Protein 9QM9 (pdb70)

Nearest PDB structures (foldseek):
  8oqh-assembly2_B  TM=9.670E-01  e=3.139E-14  Homo sapiens
  5obm-assembly2_o4  TM=3.664E-01  e=8.967E+00  Saccharomyces cerevisiae S288C
  8oqh-assembly2_B  TM=9.852E-01  e=1.827E-13  Homo sapiens
  8zc2-assembly1_R  TM=2.214E-01  e=9.726E+00  Homo sapiens

Sequence (167 aa):
APMITCRVCQQSLINVEGKMHQHVVKCGVCNEATPIKNAPPGKKYVRCPCNSLLIAKVTSQRIACPRPYCKRIINLGAPMITCRVCQSLINVEGKMHQHVVKCGVCNEATPIKNAPPGKKYVRCPCNSLLIAKVTSQRIACPRPYCKRIINLGPVHPGGYTEQGQEAL

Structure (mmCIF, N/CA/C/O backbone):
data_9QM9
#
_entry.id   9QM9
#
_cell.length_a   41.514
_cell.length_b   48.442
_cell.length_c   79.992
_cell.angle_alpha   90.000
_cell.angle_beta   90.000
_cell.angle_gamma   90.000
#
_symmetry.space_group_name_H-M   'P 21 21 21'
#
loop_
_entity.id
_entity.type
_entity.pdbx_description
1 polymer 'Type 1 phosphatidylinositol 4,5-bisphosphate 4-phosphatase'
2 polymer 'RILP-like protein 1'
3 non-polymer 'ZINC ION'
4 water water
#
loop_
_atom_site.group_PDB
_atom_site.id
_atom_site.type_symbol
_atom_site.label_atom_id
_atom_site.label_alt_id
_atom_site.label_comp_id
_atom_site.label_asym_id
_atom_site.label_entity_id
_atom_site.label_seq_id
_atom_site.pdbx_PDB_ins_code
_atom_site.Cartn_x
_atom_site.Cartn_y
_atom_site.Cartn_z
_atom_site.occupancy
_atom_site.B_iso_or_equiv
_atom_site.auth_seq_id
_atom_site.auth_comp_id
_atom_site.auth_asym_id
_atom_site.auth_atom_id
_atom_site.pdbx_PDB_model_num
ATOM 1 N N . ALA A 1 11 ? -22.97515 -5.44796 -11.21504 1.000 46.31407 86 ALA A N 1
ATOM 2 C CA . ALA A 1 11 ? -22.78159 -4.72675 -9.95979 1.000 27.58485 86 ALA A CA 1
ATOM 3 C C . ALA A 1 11 ? -22.11996 -5.63033 -8.92084 1.000 24.48960 86 ALA A C 1
ATOM 4 O O . ALA A 1 11 ? -22.76288 -6.48767 -8.33792 1.000 25.09105 86 ALA A O 1
ATOM 6 N N . PRO A 1 12 ? -20.82628 -5.44006 -8.69999 1.000 21.65486 87 PRO A N 1
ATOM 7 C CA . PRO A 1 12 ? -20.14626 -6.22845 -7.67488 1.000 18.96418 87 PRO A CA 1
ATOM 8 C C . PRO A 1 12 ? -20.70342 -5.87956 -6.30542 1.000 19.88941 87 PRO A C 1
ATOM 9 O O . PRO A 1 12 ? -20.95676 -4.71303 -5.99860 1.000 21.22478 87 PRO A O 1
ATOM 13 N N . MET A 1 13 ? -20.93508 -6.91386 -5.50426 1.000 16.16259 88 MET A N 1
ATOM 14 C CA . MET A 1 13 ? -21.53098 -6.79270 -4.18179 1.000 18.30061 88 MET A CA 1
ATOM 15 C C . MET A 1 13 ? -20.68009 -7.54772 -3.18796 1.000 15.99659 88 MET A C 1
ATOM 16 O O . MET A 1 13 ? -20.16194 -8.62348 -3.49907 1.000 18.81828 88 MET A O 1
ATOM 21 N N . ILE A 1 14 ? -20.58807 -6.99964 -1.97679 1.000 15.55522 89 ILE A N 1
ATOM 22 C CA . ILE A 1 14 ? -20.09276 -7.72603 -0.82156 1.000 15.57160 89 ILE A CA 1
ATOM 23 C C . ILE A 1 14 ? -21.16892 -7.63273 0.24680 1.000 14.54449 89 ILE A C 1
ATOM 24 O O . ILE A 1 14 ? -22.06492 -6.78622 0.18820 1.000 15.44474 89 ILE A O 1
ATOM 29 N N . THR A 1 15 ? -21.09634 -8.53901 1.20305 1.000 14.39103 90 THR A N 1
ATOM 30 C CA . THR A 1 15 ? -22.10027 -8.60227 2.25646 1.000 16.59392 90 THR A CA 1
ATOM 31 C C . THR A 1 15 ? -21.65381 -7.77755 3.45219 1.000 17.65258 90 THR A C 1
ATOM 32 O O . THR A 1 15 ? -20.51801 -7.91720 3.90957 1.000 14.58578 90 THR A O 1
ATOM 36 N N . CYS A 1 16 ? -22.54702 -6.90837 3.93601 1.000 11.53157 91 CYS A N 1
ATOM 37 C CA . CYS A 1 16 ? -22.29461 -6.15791 5.16391 1.000 13.78593 91 CYS A CA 1
ATOM 38 C C . CYS A 1 16 ? -22.02642 -7.10772 6.32232 1.000 12.99484 91 CYS A C 1
ATOM 39 O O . CYS A 1 16 ? -22.75791 -8.07520 6.52915 1.000 14.07882 91 CYS A O 1
ATOM 42 N N . ARG A 1 17 ? -20.97009 -6.83587 7.08981 1.000 13.45025 92 ARG A N 1
ATOM 43 C CA . ARG A 1 17 ? -20.67396 -7.70530 8.22341 1.000 12.24493 92 ARG A CA 1
ATOM 44 C C . ARG A 1 17 ? -21.61415 -7.47218 9.39351 1.000 14.57386 92 ARG A C 1
ATOM 45 O O . ARG A 1 17 ? -21.66979 -8.30837 10.30414 1.000 18.66054 92 ARG A O 1
ATOM 53 N N . VAL A 1 18 ? -22.34064 -6.35529 9.39909 1.000 12.33971 93 VAL A N 1
AT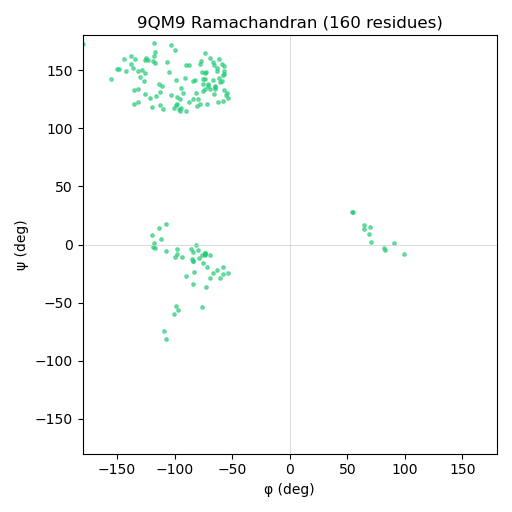OM 54 C CA . VAL A 1 18 ? -23.16322 -5.99649 10.55433 1.000 13.59788 93 VAL A CA 1
ATOM 55 C C . VAL A 1 18 ? -24.61054 -6.41951 10.33582 1.000 13.86909 93 VAL A C 1
ATOM 56 O O . VAL A 1 18 ? -25.16637 -7.16090 11.15152 1.000 20.18574 93 VAL A O 1
ATOM 60 N N . CYS A 1 19 ? -25.24066 -5.95399 9.25375 1.000 13.01328 94 CYS A N 1
ATOM 61 C CA . CYS A 1 19 ? -26.65433 -6.27043 9.04011 1.000 16.27811 94 CYS A CA 1
ATOM 62 C C . CYS A 1 19 ? -26.86015 -7.27046 7.91654 1.000 16.19262 94 CYS A C 1
ATOM 63 O O . CYS A 1 19 ?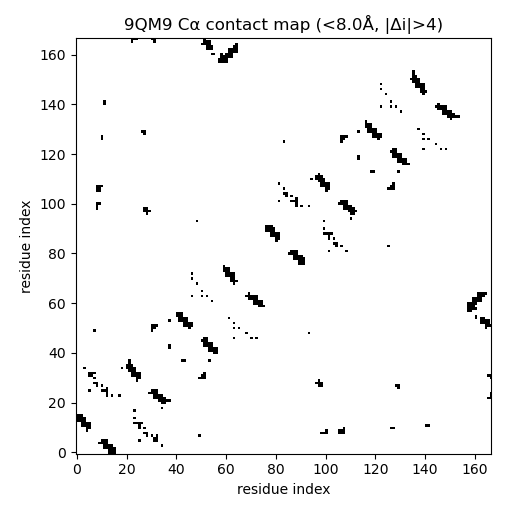 -27.99108 -7.71035 7.68624 1.000 16.70712 94 CYS A O 1
ATOM 66 N N . GLN A 1 20 ? -25.78619 -7.63450 7.22463 1.000 13.62222 95 GLN A N 1
ATOM 67 C CA A GLN A 1 20 ? -25.74351 -8.60792 6.13411 0.472 17.95933 95 GLN A CA 1
ATOM 68 C CA B GLN A 1 20 ? -25.75604 -8.61713 6.14536 0.528 17.97487 95 GLN A CA 1
ATOM 69 C C . GLN A 1 20 ? -26.53996 -8.17641 4.91250 1.000 12.47864 95 GLN A C 1
ATOM 70 O O . GLN A 1 20 ? -26.79147 -8.99652 4.01373 1.000 12.85656 95 GLN A O 1
ATOM 81 N N . SER A 1 21 ? -26.88042 -6.89397 4.81509 1.000 11.90284 96 SER A N 1
ATOM 82 C CA . SER A 1 21 ? -27.35202 -6.35749 3.54433 1.000 12.76738 96 SER A CA 1
ATOM 83 C C . SER A 1 21 ? -26.21417 -6.36866 2.52354 1.000 11.98335 96 SER A C 1
ATOM 84 O O . SER A 1 21 ? -25.02965 -6.40118 2.86875 1.000 14.52186 96 SER A O 1
ATOM 87 N N . LEU A 1 22 ? -26.57561 -6.37358 1.24835 1.000 13.95565 97 LEU A N 1
ATOM 88 C CA . LEU A 1 22 ? -25.55808 -6.30079 0.21603 1.000 12.29868 97 LEU A CA 1
ATOM 89 C C . LEU A 1 22 ? -25.13367 -4.85447 -0.01177 1.000 15.65565 97 LEU A C 1
ATOM 90 O O . LEU A 1 22 ? -25.95894 -3.93614 0.02638 1.000 17.68780 97 LEU A O 1
ATOM 95 N N . ILE A 1 23 ? -23.83388 -4.65871 -0.24168 1.000 14.01388 98 ILE A N 1
ATOM 96 C CA . ILE A 1 23 ? -23.24808 -3.35028 -0.50555 1.000 14.65804 98 ILE A CA 1
ATOM 97 C C . ILE A 1 23 ? -22.68719 -3.35211 -1.92026 1.000 17.11324 98 ILE A C 1
ATOM 98 O O . ILE A 1 23 ? -21.90575 -4.23767 -2.27939 1.000 15.60883 98 ILE A O 1
ATOM 103 N N . ASN A 1 24 ? -23.07800 -2.36316 -2.71022 1.000 17.95222 99 ASN A N 1
ATOM 104 C CA . ASN A 1 24 ? -22.58547 -2.22714 -4.07283 1.000 19.11203 99 ASN A CA 1
ATOM 105 C C . ASN A 1 24 ? -21.20558 -1.57806 -4.02930 1.000 19.10373 99 ASN A C 1
ATOM 106 O O . ASN A 1 24 ? -21.06505 -0.45105 -3.53992 1.000 23.14091 99 ASN A O 1
ATOM 111 N N . VAL A 1 25 ? -20.18700 -2.28376 -4.51988 1.000 16.29140 100 VAL A N 1
ATOM 112 C CA . VAL A 1 25 ? -18.81498 -1.79062 -4.45566 1.000 17.26528 100 VAL A CA 1
ATOM 113 C C . VAL A 1 25 ? -18.30660 -1.35387 -5.83014 1.000 21.97317 100 VAL A C 1
ATOM 114 O O . VAL A 1 25 ? -17.10082 -1.21187 -6.02670 1.000 20.07904 100 VAL A O 1
ATOM 118 N N . GLU A 1 26 ? -19.21029 -1.13095 -6.78146 1.000 20.68133 101 GLU A N 1
ATOM 119 C CA . GLU A 1 26 ? -18.81581 -0.59389 -8.07947 1.000 18.99822 101 GLU A CA 1
ATOM 120 C C . GLU A 1 26 ? -18.04885 0.71420 -7.92013 1.000 23.12110 101 GLU A C 1
ATOM 121 O O . GLU A 1 26 ? -18.50121 1.63829 -7.23832 1.000 24.83994 101 GLU A O 1
ATOM 127 N N . GLY A 1 27 ? -16.87796 0.78467 -8.55389 1.000 25.30897 102 GLY A N 1
ATOM 128 C CA . GLY A 1 27 ? -16.04627 1.97344 -8.50102 1.000 23.43406 102 GLY A CA 1
ATOM 129 C C . GLY A 1 27 ? -15.42751 2.25242 -7.14530 1.000 28.96160 102 GLY A C 1
ATOM 130 O O . GLY A 1 27 ? -14.84058 3.31431 -6.92855 1.000 32.71091 102 GLY A O 1
ATOM 131 N N . LYS A 1 28 ? -15.54963 1.30161 -6.22065 1.000 22.90627 103 LYS A N 1
ATOM 132 C CA . LYS A 1 28 ? -15.00799 1.44891 -4.87283 1.000 23.00660 103 LYS A CA 1
ATOM 133 C C . LYS A 1 28 ? -13.97917 0.38120 -4.54294 1.000 29.85338 103 LYS A C 1
ATOM 134 O O . LYS A 1 28 ? -13.54667 0.28554 -3.38497 1.000 29.60333 103 LYS A O 1
ATOM 140 N N . MET A 1 29 ? -13.57193 -0.42262 -5.52597 1.000 30.38528 104 MET A N 1
ATOM 141 C CA . MET A 1 29 ? -12.69886 -1.55111 -5.24570 1.000 29.68207 104 MET A CA 1
ATOM 142 C C . MET A 1 29 ? -11.29345 -1.12976 -4.84693 1.000 28.91549 104 MET A C 1
ATOM 143 O O . MET A 1 29 ? -10.52058 -1.98388 -4.40294 1.000 36.06302 104 MET A O 1
ATOM 148 N N . HIS A 1 30 ? -10.95608 0.15621 -4.96448 1.000 27.95408 105 HIS A N 1
ATOM 149 C CA . HIS A 1 30 ? -9.68019 0.67476 -4.48929 1.000 29.22291 105 HIS A CA 1
ATOM 150 C C . HIS A 1 30 ? -9.69457 1.01157 -3.00000 1.000 28.66251 105 HIS A C 1
ATOM 151 O O . HIS A 1 30 ? -8.61956 1.20876 -2.41450 1.000 26.29189 105 HIS A O 1
ATOM 158 N N . GLN A 1 31 ? -10.87353 1.08610 -2.38293 1.000 28.29979 106 GLN A N 1
ATOM 159 C CA . GLN A 1 31 ? -11.01291 1.42079 -0.97187 1.000 22.33904 106 GLN A CA 1
ATOM 160 C C . GLN A 1 31 ? -10.66927 0.22112 -0.09366 1.000 18.72286 106 GLN A C 1
ATOM 161 O O . GLN A 1 31 ? -10.69211 -0.92877 -0.52923 1.000 18.98886 106 GLN A O 1
ATOM 167 N N . HIS A 1 32 ? -10.32336 0.50750 1.16494 1.000 15.27057 107 HIS A N 1
ATOM 168 C CA . HIS A 1 32 ? -10.15230 -0.56677 2.13894 1.000 16.75954 107 HIS A CA 1
ATOM 169 C C . HIS A 1 32 ? -11.45305 -1.00418 2.78815 1.000 16.42141 107 HIS A C 1
ATOM 170 O O . HIS A 1 32 ? -11.57340 -2.17593 3.16037 1.000 14.10916 107 HIS A O 1
ATOM 177 N N . VAL A 1 33 ? -12.39455 -0.08036 2.99685 1.000 14.60301 108 VAL A N 1
ATOM 178 C CA . VAL A 1 33 ? -13.67330 -0.39569 3.62274 1.000 13.58005 108 VAL A CA 1
ATOM 179 C C . VAL A 1 33 ? -14.76652 0.33225 2.85971 1.000 15.76417 108 VAL A C 1
ATOM 180 O O . VAL A 1 33 ? -14.51565 1.33372 2.18061 1.000 18.11666 108 VAL A O 1
ATOM 184 N N . VAL A 1 34 ? -15.98027 -0.20658 2.94180 1.000 13.00087 109 VAL A N 1
ATOM 185 C CA . VAL A 1 34 ? -17.15433 0.39014 2.32050 1.000 15.07272 109 VAL A CA 1
ATOM 186 C C . VAL A 1 34 ? -18.27662 0.52047 3.34318 1.000 16.63217 109 VAL A C 1
ATOM 187 O O . VAL A 1 34 ? -18.39668 -0.27522 4.27987 1.000 14.46788 109 VAL A O 1
ATOM 191 N N . LYS A 1 35 ? -19.10670 1.53938 3.14333 1.000 16.29442 110 LYS A N 1
ATOM 192 C CA . LYS A 1 35 ? -20.20215 1.86419 4.04376 1.000 15.30279 110 LYS A CA 1
ATOM 193 C C . LYS A 1 35 ? -21.49741 1.22026 3.55884 1.000 12.92195 110 LYS A C 1
ATOM 194 O O . LYS A 1 35 ? -21.82697 1.28361 2.36907 1.000 17.31403 110 LYS A O 1
ATOM 200 N N . CYS A 1 36 ? -22.23159 0.61376 4.48988 1.000 13.33807 111 CYS A N 1
ATOM 201 C CA . CYS A 1 36 ? -23.53692 0.03569 4.20212 1.000 15.29412 111 CYS A CA 1
ATOM 202 C C . CYS A 1 36 ? -24.61348 1.11073 4.21598 1.000 17.66768 111 CYS A C 1
ATOM 203 O O . CYS A 1 36 ? -24.71809 1.88329 5.17131 1.000 17.55150 111 CYS A O 1
ATOM 206 N N . GLY A 1 37 ? -25.42944 1.14425 3.16480 1.000 18.97758 112 GLY A N 1
ATOM 207 C CA . GLY A 1 37 ? -26.52128 2.10330 3.09521 1.000 25.13620 112 GLY A CA 1
ATOM 208 C C . GLY A 1 37 ? -27.70014 1.79639 3.99835 1.000 21.29127 112 GLY A C 1
ATOM 209 O O . GLY A 1 37 ?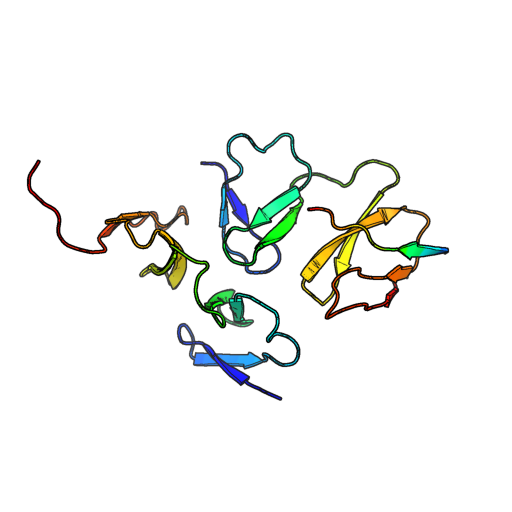 -28.58681 2.64676 4.13094 1.000 25.03037 112 GLY A O 1
ATOM 210 N N . VAL A 1 38 ? -27.73100 0.62487 4.62478 1.000 18.53639 113 VAL A N 1
ATOM 211 C CA . VAL A 1 38 ? -28.84061 0.22512 5.48727 1.000 16.79260 113 VAL A CA 1
ATOM 212 C C . VAL A 1 38 ? -28.51861 0.45308 6.95753 1.000 21.80137 113 VAL A C 1
ATOM 213 O O . VAL A 1 38 ? -29.28650 1.09162 7.67404 1.000 19.91383 113 VAL A O 1
ATOM 217 N N . CYS A 1 39 ? -27.38692 -0.06223 7.43385 1.000 17.87628 114 CYS A N 1
ATOM 218 C CA . CYS A 1 39 ? -27.05403 0.10190 8.84425 1.000 14.88746 114 CYS A CA 1
ATOM 219 C C . CYS A 1 39 ? -26.06097 1.22950 9.08448 1.000 18.55420 114 CYS A C 1
ATOM 220 O O . CYS A 1 39 ? -25.83411 1.59853 10.24458 1.000 19.92483 114 CYS A O 1
ATOM 223 N N . ASN A 1 40 ? -25.45533 1.76237 8.02062 1.000 17.05115 115 ASN A N 1
ATOM 224 C CA . ASN A 1 40 ? -24.51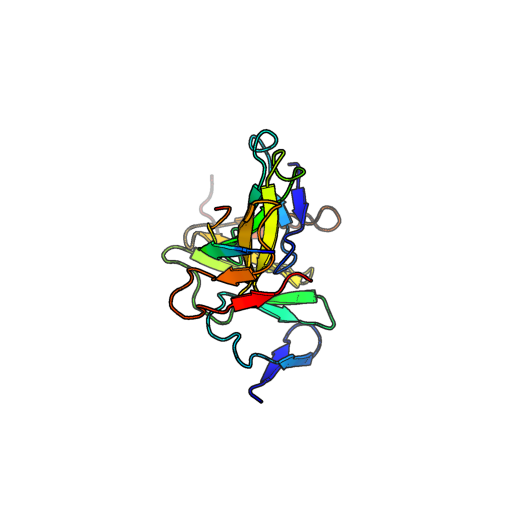950 2.88511 8.02648 1.000 17.19490 115 ASN A CA 1
ATOM 225 C C . ASN A 1 40 ? -23.18269 2.53688 8.66211 1.000 18.28027 115 ASN A C 1
ATOM 226 O O . ASN A 1 40 ? -22.38862 3.43715 8.94321 1.000 19.08942 115 ASN A O 1
ATOM 231 N N . GLU A 1 41 ? -22.88886 1.25820 8.84360 1.000 16.00855 116 GLU A N 1
ATOM 232 C CA . GLU A 1 41 ? -21.58842 0.84330 9.35597 1.000 18.30640 116 GLU A CA 1
ATOM 233 C C . GLU A 1 41 ? -20.69360 0.38044 8.20788 1.000 16.27163 116 GLU A C 1
ATOM 234 O O . GLU A 1 41 ? -21.14911 0.16297 7.07789 1.000 15.60863 116 GLU A O 1
ATOM 240 N N . ALA A 1 42 ? -19.40325 0.21851 8.50894 1.000 13.63678 117 ALA A N 1
ATOM 241 C CA . ALA A 1 42 ? -18.41218 -0.09192 7.48858 1.000 13.40913 117 ALA A CA 1
ATOM 242 C C . ALA A 1 42 ? -17.99560 -1.55121 7.56618 1.000 17.30489 117 ALA A C 1
ATOM 243 O O . ALA A 1 42 ? -17.95848 -2.15343 8.64168 1.000 15.06075 117 ALA A O 1
ATOM 245 N N . THR A 1 43 ? -17.66264 -2.10584 6.40427 1.000 12.39363 118 THR A N 1
ATOM 246 C CA . THR A 1 43 ? -17.18044 -3.46759 6.26914 1.000 11.81941 118 THR A CA 1
ATOM 247 C C . THR A 1 43 ? -15.93566 -3.41963 5.39150 1.000 12.56704 118 THR A C 1
ATOM 248 O O . THR A 1 43 ? -15.92939 -2.72372 4.35798 1.000 14.27660 118 THR A O 1
ATOM 252 N N . PRO A 1 44 ? -14.85799 -4.10260 5.76881 1.000 11.95552 119 PRO A N 1
ATOM 253 C CA . PRO A 1 44 ? -13.65676 -4.08222 4.92342 1.000 13.34132 119 PRO A CA 1
ATOM 254 C C . PRO A 1 44 ? -13.80790 -4.92141 3.66783 1.000 15.56551 119 PRO A C 1
ATOM 255 O O . PRO A 1 44 ? -14.50676 -5.94071 3.63008 1.000 15.04095 119 PRO A O 1
ATOM 259 N N . ILE A 1 45 ? -13.14232 -4.45340 2.61518 1.000 12.00433 120 ILE A N 1
ATOM 260 C CA . ILE A 1 45 ? -12.96249 -5.22103 1.39128 1.000 13.25441 120 ILE A CA 1
ATOM 261 C C . ILE A 1 45 ? -11.49947 -5.49955 1.09593 1.000 17.32583 120 ILE A C 1
ATOM 262 O O . ILE A 1 45 ? -11.19193 -6.12066 0.07312 1.000 15.77681 120 ILE A O 1
ATOM 267 N N . LYS A 1 46 ? -10.58476 -5.05155 1.95839 1.000 13.37495 121 LYS A N 1
ATOM 268 C CA . LYS A 1 46 ? -9.15957 -5.31397 1.82946 1.000 17.77018 121 LYS A CA 1
ATOM 269 C C . LYS A 1 46 ? -8.59346 -5.50502 3.22433 1.000 15.49487 121 LYS A C 1
ATOM 270 O O . LYS A 1 46 ? -9.15749 -5.01754 4.20644 1.000 14.15334 121 LYS A O 1
ATOM 276 N N . ASN A 1 47 ? -7.43754 -6.16054 3.28698 1.000 14.45293 122 ASN A N 1
ATOM 277 C CA . ASN A 1 47 ? -6.68887 -6.22530 4.53368 1.000 16.37871 122 ASN A CA 1
ATOM 278 C C . ASN A 1 47 ? -6.36866 -4.81738 5.02162 1.000 15.60953 122 ASN A C 1
ATOM 279 O O . ASN A 1 47 ? -6.13723 -3.89947 4.23124 1.000 15.92933 122 ASN A O 1
ATOM 284 N N . ALA A 1 48 ? -6.35287 -4.64915 6.34238 1.000 13.75851 123 ALA A N 1
ATOM 285 C CA . ALA A 1 48 ? -5.91917 -3.38389 6.92177 1.000 16.52177 123 ALA A CA 1
ATOM 286 C C . ALA A 1 48 ? -4.49921 -3.03444 6.46025 1.000 16.44977 123 ALA A C 1
ATOM 287 O O . ALA A 1 48 ? -3.67920 -3.92716 6.22040 1.000 16.82059 123 ALA A O 1
ATOM 289 N N . PRO A 1 49 ? -4.18577 -1.74316 6.33860 1.000 15.46339 124 PRO A N 1
ATOM 290 C CA . PRO A 1 49 ? -2.83668 -1.31405 5.93446 1.000 17.19215 124 PRO A CA 1
ATOM 291 C C . PRO A 1 49 ? -1.78459 -1.82188 6.90151 1.000 18.12679 124 PRO A C 1
ATOM 292 O O . PRO A 1 49 ? -2.08758 -2.06682 8.07794 1.000 15.82536 124 PRO A O 1
ATOM 296 N N . PRO A 1 50 ? -0.53658 -1.96637 6.45745 1.000 18.20697 125 PRO A N 1
ATOM 297 C CA . PRO A 1 50 ? 0.49320 -2.48877 7.35682 1.000 18.71065 125 PRO A CA 1
ATOM 298 C C . PRO A 1 50 ? 0.63644 -1.61590 8.59672 1.000 20.73589 125 PRO A C 1
ATOM 299 O O . PRO A 1 50 ? 0.55672 -0.38504 8.54215 1.000 21.35040 125 PRO A O 1
ATOM 303 N N . GLY A 1 51 ? 0.82305 -2.27149 9.72841 1.000 17.61950 126 GLY A N 1
ATOM 304 C CA . GLY A 1 51 ? 0.93696 -1.55311 10.97054 1.000 19.51964 126 GLY A CA 1
ATOM 305 C C . GLY A 1 51 ? -0.38834 -1.18737 11.58486 1.000 18.82993 126 GLY A C 1
ATOM 306 O O . GLY A 1 51 ? -0.40533 -0.63770 12.69240 1.000 20.50533 126 GLY A O 1
ATOM 307 N N . LYS A 1 52 ? -1.49876 -1.46355 10.90253 1.000 16.45639 127 LYS A N 1
ATOM 308 C CA . LYS A 1 52 ? -2.83039 -1.25236 11.46420 1.000 19.42149 127 LYS A CA 1
ATOM 309 C C . LYS A 1 52 ? -3.57578 -2.58117 11.55650 1.000 15.31520 127 LYS A C 1
ATOM 310 O O . LYS A 1 52 ? -3.10833 -3.61416 11.08396 1.000 17.51860 127 LYS A O 1
ATOM 316 N N . LYS A 1 53 ? -4.75402 -2.54753 12.18454 1.000 18.71864 128 LYS A N 1
ATOM 317 C CA . LYS A 1 53 ? -5.60219 -3.72823 12.29201 1.000 17.17315 128 LYS A CA 1
ATOM 318 C C . LYS A 1 53 ? -7.03511 -3.26149 12.48099 1.000 15.51708 128 LYS A C 1
ATOM 319 O O . LYS A 1 53 ? -7.27621 -2.24273 13.12465 1.000 16.20771 128 LYS A O 1
ATOM 325 N N . TYR A 1 54 ? -7.97661 -3.97735 11.87503 1.000 14.24522 129 TYR A N 1
ATOM 326 C CA . TYR A 1 54 ? -9.38400 -3.66814 12.09486 1.000 15.79272 129 TYR A CA 1
ATOM 327 C C . TYR A 1 54 ? -9.83315 -4.16186 13.46088 1.000 15.61289 129 TYR A C 1
ATOM 328 O O . TYR A 1 54 ? -9.43888 -5.24250 13.90254 1.000 17.42124 129 TYR A O 1
ATOM 337 N N . VAL A 1 55 ? -10.68941 -3.37341 14.11931 1.000 14.26794 130 VAL A N 1
ATOM 338 C CA . VAL A 1 55 ? -11.30387 -3.75871 15.38699 1.000 16.14195 130 VAL A CA 1
ATOM 339 C C . VAL A 1 55 ? -12.78327 -3.40730 15.31729 1.000 14.88013 130 VAL A C 1
ATOM 340 O O . VAL A 1 55 ? -13.13375 -2.23995 15.12036 1.000 18.27836 130 VAL A O 1
ATOM 344 N N . ARG A 1 56 ? -13.64846 -4.40193 15.46710 1.000 14.83051 131 ARG A N 1
ATOM 345 C CA . ARG A 1 56 ? -15.08345 -4.14773 15.47520 1.000 15.67722 131 ARG A CA 1
ATOM 346 C C . ARG A 1 56 ? -15.54807 -3.99576 16.92072 1.000 17.09928 131 ARG A C 1
ATOM 347 O O . ARG A 1 56 ? -15.40264 -4.91510 17.73270 1.000 16.24434 131 ARG A O 1
ATOM 355 N N . CYS A 1 57 ? -16.05671 -2.81496 17.24794 1.000 12.35117 132 CYS A N 1
ATOM 356 C CA . CYS A 1 57 ? -16.62958 -2.57549 18.56586 1.000 14.60644 132 CYS A CA 1
ATOM 357 C C . CYS A 1 57 ? -17.98027 -3.27964 18.69678 1.000 13.72862 132 CYS A C 1
ATOM 358 O O . CYS A 1 57 ? -18.72258 -3.40965 17.72026 1.000 14.03026 132 CYS A O 1
ATOM 361 N N . PRO A 1 58 ? -18.34147 -3.71499 19.90461 1.000 14.05330 133 PRO A N 1
ATOM 362 C CA . PRO A 1 58 ? -19.70653 -4.22688 20.10643 1.000 15.20751 133 PRO A CA 1
ATOM 363 C C . PRO A 1 58 ? -20.79839 -3.26233 19.66614 1.000 18.18121 133 PRO A C 1
ATOM 364 O O . PRO A 1 58 ? -21.91033 -3.70873 19.36250 1.000 19.29189 133 PRO A O 1
ATOM 368 N N . CYS A 1 59 ? -20.53172 -1.95445 19.62651 1.000 13.87189 134 CYS A N 1
ATOM 369 C CA . CYS A 1 59 ? -21.55916 -1.04311 19.13457 1.000 16.62486 134 CYS A CA 1
ATOM 370 C C . CYS A 1 59 ? -21.73943 -1.11012 17.62623 1.000 16.73880 134 CYS A C 1
ATOM 371 O O . CYS A 1 59 ? -22.66303 -0.46258 17.12651 1.000 18.64377 134 CYS A O 1
ATOM 374 N N . ASN A 1 60 ? -20.86501 -1.84597 16.92133 1.000 18.09971 135 ASN A N 1
ATOM 375 C CA . ASN A 1 60 ? -20.85424 -2.11797 15.47736 1.000 12.57380 135 ASN A CA 1
ATOM 376 C C . ASN A 1 60 ? -19.87526 -1.22995 14.72358 1.000 14.00169 135 ASN A C 1
ATOM 377 O O . ASN A 1 60 ? -19.65722 -1.44238 13.52619 1.000 13.55009 135 ASN A O 1
ATOM 382 N N . SER A 1 61 ? -19.28444 -0.23852 15.38695 1.000 13.28723 136 SER A N 1
ATOM 383 C CA . SER A 1 61 ? -18.34056 0.63296 14.69912 1.000 13.06867 136 SER A CA 1
ATOM 384 C C . SER A 1 61 ? -17.11718 -0.16382 14.26256 1.000 13.49666 136 SER A C 1
ATOM 385 O O . SER A 1 61 ? -16.59506 -0.98735 15.01503 1.000 18.58507 136 SER A O 1
ATOM 388 N N . LEU A 1 62 ? -16.68028 0.05636 13.02504 1.000 14.06559 137 LEU A N 1
ATOM 389 C CA . LEU A 1 62 ? -15.40334 -0.48100 12.55149 1.000 12.34717 137 LEU A CA 1
ATOM 390 C C . LEU A 1 62 ? -14.29952 0.53232 12.82933 1.000 15.25515 137 LEU A C 1
ATOM 391 O O . LEU A 1 62 ? -14.29981 1.63521 12.26524 1.000 14.84341 137 LEU A O 1
ATOM 396 N N . LEU A 1 63 ? -13.37187 0.16417 13.70368 1.000 13.46250 138 LEU A N 1
ATOM 397 C CA . LEU A 1 63 ? -12.25588 1.01546 14.07449 1.000 13.83803 138 LEU A CA 1
ATOM 398 C C . LEU A 1 63 ? -10.96965 0.50426 13.45197 1.000 15.00183 138 LEU A C 1
ATOM 399 O O . LEU A 1 63 ? -10.84396 -0.66873 13.09398 1.000 14.41534 138 LEU A O 1
ATOM 404 N N . ILE A 1 64 ? -10.01638 1.41531 13.31745 1.000 15.26521 139 ILE A N 1
ATOM 405 C CA . ILE A 1 64 ? -8.69813 1.09413 12.79589 1.000 18.97266 139 ILE A CA 1
ATOM 406 C C . ILE A 1 64 ? -7.69981 1.43685 13.88111 1.000 18.77383 139 ILE A C 1
ATOM 407 O O . ILE A 1 64 ? -7.62788 2.59040 14.31637 1.000 28.33512 139 ILE A O 1
ATOM 412 N N . ALA A 1 65 ? -6.96778 0.42914 14.34561 1.000 16.34206 140 ALA A N 1
ATOM 413 C CA . ALA A 1 65 ? -6.01806 0.56436 15.43649 1.000 15.95047 140 ALA A CA 1
ATOM 414 C C . ALA A 1 65 ? -4.60708 0.24571 14.97150 1.000 19.17157 140 ALA A C 1
ATOM 415 O O . ALA A 1 65 ? -4.40148 -0.40432 13.94872 1.000 20.40118 140 ALA A O 1
ATOM 417 N N . LYS A 1 66 ? -3.63816 0.68547 15.76444 1.000 19.12334 141 LYS A N 1
ATOM 418 C CA . LYS A 1 66 ? -2.24843 0.30196 15.55834 1.000 17.71417 141 LYS A CA 1
ATOM 419 C C . LYS A 1 66 ? -2.02738 -1.12427 16.05272 1.000 22.52155 141 LYS A C 1
ATOM 420 O O . LYS A 1 66 ? -2.65852 -1.57054 17.01217 1.000 19.76580 141 LYS A O 1
ATOM 426 N N . VAL A 1 67 ? -1.09835 -1.83735 15.40800 1.000 17.87861 142 VAL A N 1
ATOM 427 C CA . VAL A 1 67 ? -0.80195 -3.19749 15.85474 1.000 17.58049 142 VAL A CA 1
ATOM 428 C C . VAL A 1 67 ? -0.24423 -3.24452 17.27250 1.000 23.39852 142 VAL A C 1
ATOM 429 O O . VAL A 1 67 ? -0.30837 -4.29267 17.92118 1.000 25.73876 142 VAL A O 1
ATOM 433 N N . THR A 1 68 ? 0.31459 -2.14255 17.76741 1.000 21.41550 143 THR A N 1
ATOM 434 C CA . THR A 1 68 ? 0.86660 -2.07880 19.11477 1.000 19.47995 143 THR A CA 1
ATOM 435 C C . THR A 1 68 ? -0.19079 -1.84216 20.19424 1.000 21.94916 143 THR A C 1
ATOM 436 O O . THR A 1 68 ? 0.15641 -1.79457 21.38406 1.000 25.47223 143 THR A O 1
ATOM 440 N N . SER A 1 69 ? -1.45867 -1.70711 19.82778 1.000 23.66588 144 SER A N 1
ATOM 441 C CA . SER A 1 69 ? -2.51377 -1.43355 20.79285 1.000 22.18308 144 SER A CA 1
ATOM 442 C C . SER A 1 69 ? -3.19204 -2.72687 21.22147 1.000 23.17408 144 SER A C 1
ATOM 443 O O . SER A 1 69 ? -3.69508 -3.48022 20.38200 1.000 28.87435 144 SER A O 1
ATOM 446 N N . GLN A 1 70 ? -3.22118 -2.96499 22.53247 1.000 24.76641 145 GLN A N 1
ATOM 447 C CA . GLN A 1 70 ? -4.01359 -4.03756 23.11953 1.000 26.79093 145 GLN A CA 1
ATOM 448 C C . GLN A 1 70 ? -5.41425 -3.58371 23.48924 1.000 25.29046 145 GLN A C 1
ATOM 449 O O . GLN A 1 70 ? -6.34147 -4.40209 23.51142 1.000 29.98800 145 GLN A O 1
ATOM 455 N N . ARG A 1 71 ? -5.58738 -2.29957 23.78023 1.000 25.65371 146 ARG A N 1
ATOM 456 C CA . ARG A 1 71 ? -6.87791 -1.75656 24.17154 1.000 23.20093 146 ARG A CA 1
ATOM 457 C C . ARG A 1 71 ? -7.23669 -0.57725 23.28104 1.000 24.77846 146 ARG A C 1
ATOM 458 O O . ARG A 1 71 ? -6.38028 0.24853 22.94952 1.000 20.53648 146 ARG A O 1
ATOM 466 N N . ILE A 1 72 ? -8.51487 -0.49299 22.91541 1.000 21.90307 147 ILE A N 1
ATOM 467 C CA . ILE A 1 72 ? -9.01213 0.52983 22.00626 1.000 23.31065 147 ILE A CA 1
ATOM 468 C C . ILE A 1 72 ? -10.25541 1.15434 22.61721 1.000 19.82364 147 ILE A C 1
ATOM 469 O O . ILE A 1 72 ? -11.23474 0.44814 22.87777 1.000 21.84671 147 ILE A O 1
ATOM 474 N N . ALA A 1 73 ? -10.23673 2.47445 22.80426 1.000 18.31948 148 ALA A N 1
ATOM 475 C CA . ALA A 1 73 ? -11.41875 3.20482 23.25573 1.000 18.60682 148 ALA A CA 1
ATOM 476 C C . ALA A 1 73 ? -12.27579 3.61423 22.05974 1.000 19.73696 148 ALA A C 1
ATOM 477 O O . ALA A 1 73 ? -11.80396 4.30776 21.15315 1.000 19.97287 148 ALA A O 1
ATOM 479 N N . CYS A 1 74 ? -13.53744 3.18799 22.05470 1.000 16.30148 149 CYS A N 1
ATOM 480 C CA . CYS A 1 74 ? -14.42809 3.57799 20.96955 1.000 15.46275 149 CYS A CA 1
ATOM 481 C C . CYS A 1 74 ? -14.78107 5.05841 21.07622 1.000 25.03862 149 CYS A C 1
ATOM 482 O O . CYS A 1 74 ? -15.07201 5.54982 22.17206 1.000 24.57529 149 CYS A O 1
ATOM 485 N N . PRO A 1 75 ? -14.80737 5.78597 19.95314 1.000 19.04135 150 PRO A N 1
ATOM 486 C CA . PRO A 1 75 ? -15.15556 7.21490 20.00110 1.000 21.74095 150 PRO A CA 1
ATOM 487 C C . PRO A 1 75 ? -16.64564 7.51346 19.96031 1.000 19.95160 150 PRO A C 1
ATOM 488 O O . PRO A 1 75 ? -17.02384 8.66512 20.21122 1.000 30.15414 150 PRO A O 1
ATOM 492 N N . ARG A 1 76 ? -17.48920 6.53316 19.63929 1.000 23.80010 151 ARG A N 1
ATOM 493 C CA . ARG A 1 76 ? -18.93161 6.72780 19.55218 1.000 24.27840 151 ARG A CA 1
ATOM 494 C C . ARG A 1 76 ? -19.43736 7.31397 20.87597 1.000 29.58956 151 ARG A C 1
ATOM 495 O O . ARG A 1 76 ? -19.10621 6.78279 21.94448 1.000 24.82469 151 ARG A O 1
ATOM 503 N N . PRO A 1 77 ? -20.22592 8.39499 20.85296 1.000 32.06973 152 PRO A N 1
ATOM 504 C CA . PRO A 1 77 ? -20.57426 9.06513 22.11906 1.000 38.60904 152 PRO A CA 1
ATOM 505 C C . PRO A 1 77 ? -21.49495 8.25329 23.01454 1.000 26.61416 152 PRO A C 1
ATOM 506 O O . PRO A 1 77 ? -21.44541 8.41784 24.23784 1.000 39.55519 152 PRO A O 1
ATOM 510 N N . TYR A 1 78 ? -22.33917 7.39477 22.45971 1.000 37.25034 153 TYR A N 1
ATOM 511 C CA . TYR A 1 78 ? -23.20135 6.54918 23.27470 1.000 30.56425 153 TYR A CA 1
ATOM 512 C C . TYR A 1 78 ? -22.50438 5.26782 23.69685 1.000 32.50889 153 TYR A C 1
ATOM 513 O O . TYR A 1 78 ? -23.09750 4.45427 24.41357 1.000 26.67745 153 TYR A O 1
ATOM 522 N N . CYS A 1 79 ? -21.27690 5.05486 23.22288 1.000 22.23992 154 CYS A N 1
ATOM 523 C CA . CYS A 1 79 ? -20.55786 3.80843 23.42484 1.000 18.86132 154 CYS A CA 1
ATOM 524 C C . CYS A 1 79 ? -19.43314 3.99687 24.42674 1.000 20.99410 154 CYS A C 1
ATOM 525 O O . CYS A 1 79 ? -19.59494 3.66875 25.60463 1.000 17.99880 154 CYS A O 1
ATOM 528 N N . LYS A 1 80 ? -18.29925 4.52975 23.95258 1.000 21.24697 155 LYS A N 1
ATOM 529 C CA . LYS A 1 80 ? -17.09127 4.76659 24.75330 1.000 22.81365 155 LYS A CA 1
ATOM 530 C C . LYS A 1 80 ? -16.61409 3.50538 25.47190 1.000 20.69439 155 LYS A C 1
ATOM 531 O O . LYS A 1 80 ? -15.96466 3.57502 26.52275 1.000 23.66938 155 LYS A O 1
ATOM 537 N N . ARG A 1 81 ? -16.91581 2.35101 24.89368 1.000 19.57145 156 ARG A N 1
ATOM 538 C CA . ARG A 1 81 ? -16.39431 1.08740 25.38688 1.000 19.08456 156 ARG A CA 1
ATOM 539 C C . ARG A 1 81 ? -14.87529 1.05075 25.26036 1.000 27.75458 156 ARG A C 1
ATOM 540 O O . ARG A 1 81 ? -14.28704 1.64531 24.34917 1.000 22.96156 156 ARG A O 1
ATOM 548 N N . ILE A 1 82 ? -14.23992 0.33144 26.18152 1.000 20.50247 157 ILE A N 1
ATOM 549 C CA . ILE A 1 82 ? -12.83168 -0.03868 26.06732 1.000 19.21854 157 ILE A CA 1
ATOM 550 C C . ILE A 1 82 ? -12.76408 -1.47540 25.57723 1.000 24.56988 157 ILE A C 1
ATOM 551 O O . ILE A 1 82 ? -13.22281 -2.39513 26.26392 1.000 22.08327 157 ILE A O 1
ATOM 556 N N . ILE A 1 83 ? -12.17732 -1.67358 24.39924 1.000 19.59648 158 ILE A N 1
ATOM 557 C CA . ILE A 1 83 ? -12.10964 -2.98074 23.76035 1.000 19.23834 158 ILE A CA 1
ATOM 558 C C . ILE A 1 83 ? -10.74226 -3.59294 24.03346 1.000 22.89715 158 ILE A C 1
ATOM 559 O O . ILE A 1 83 ? -9.71638 -3.02993 23.63575 1.000 24.89849 158 ILE A O 1
ATOM 564 N N . ASN A 1 84 ? -10.73539 -4.75638 24.68598 1.000 24.64438 159 ASN A N 1
ATOM 565 C CA . ASN A 1 84 ? -9.51871 -5.48458 25.04250 1.000 26.20901 159 ASN A CA 1
ATOM 566 C C . ASN A 1 84 ? -9.26894 -6.56411 23.99701 1.000 33.29940 159 ASN A C 1
ATOM 567 O O . ASN A 1 84 ? -10.10915 -7.44984 23.80961 1.000 36.25406 159 ASN A O 1
ATOM 572 N N . LEU A 1 85 ? -8.11245 -6.50316 23.33315 1.000 28.42204 160 LEU A N 1
ATOM 573 C CA . LEU A 1 85 ? -7.83943 -7.34940 22.17787 1.000 36.59295 160 LEU A CA 1
ATOM 574 C C . LEU A 1 85 ? -7.02843 -8.60043 22.49235 1.000 48.66734 160 LEU A C 1
ATOM 575 O O . LEU A 1 85 ? -6.79376 -9.40528 21.58471 1.000 57.59560 160 LEU A O 1
ATOM 580 N N . GLY A 1 86 ? -6.58364 -8.78585 23.72959 1.000 48.67188 161 GLY A N 1
ATOM 581 C CA . GLY A 1 86 ? -5.79456 -9.95887 24.06073 1.000 50.64861 161 GLY A CA 1
ATOM 582 C C . GLY A 1 86 ? -5.69319 -10.22254 25.54510 1.000 46.83663 161 GLY A C 1
ATOM 583 O O . GLY A 1 86 ? -5.15572 -9.40134 26.28392 1.000 56.28163 161 GLY A O 1
ATOM 584 N N . ALA B 1 11 ? -35.14948 -8.16342 29.48157 1.000 44.40347 86 ALA B N 1
ATOM 585 C CA . ALA B 1 11 ? -34.53559 -7.85573 28.19354 1.000 50.29216 86 ALA B CA 1
ATOM 586 C C . ALA B 1 11 ? -35.58869 -7.46948 27.15536 1.000 39.75613 86 ALA B C 1
ATOM 587 O O . ALA B 1 11 ? -36.54936 -8.20572 26.93244 1.000 52.60760 86 ALA B O 1
ATOM 589 N N . PRO B 1 12 ? -35.40940 -6.31590 26.51672 1.000 38.71829 87 PRO B N 1
ATOM 590 C CA . PRO B 1 12 ? -36.35906 -5.90388 25.47778 1.000 34.07443 87 PRO B CA 1
ATOM 591 C C . PRO B 1 12 ? -36.21573 -6.76778 24.23458 1.000 32.34597 87 PRO B C 1
ATOM 592 O O . PRO B 1 12 ? -35.10640 -7.06709 23.78272 1.000 28.76122 87 PRO B O 1
ATOM 596 N N . MET B 1 13 ? -37.35905 -7.16723 23.68841 1.000 29.91119 88 MET B N 1
ATOM 597 C CA . MET B 1 13 ? -37.42584 -8.10978 22.58354 1.000 36.34828 88 MET B CA 1
ATOM 598 C C . MET B 1 13 ? -38.35705 -7.54897 21.52550 1.000 28.59391 88 MET B C 1
ATOM 599 O O . MET B 1 13 ? -39.30527 -6.82699 21.83961 1.000 30.29577 88 MET B O 1
ATOM 604 N N . ILE B 1 14 ? -38.09064 -7.88642 20.26717 1.000 21.78201 89 ILE B N 1
ATOM 605 C CA . ILE B 1 14 ? -39.09948 -7.72362 19.23245 1.000 25.79550 89 ILE B CA 1
ATOM 606 C C . ILE B 1 14 ? -39.27025 -9.06365 18.53250 1.000 27.05656 89 ILE B C 1
ATOM 607 O O . ILE B 1 14 ? -38.40769 -9.94622 18.58534 1.000 23.44818 89 ILE B O 1
ATOM 612 N N . THR B 1 15 ? -40.41670 -9.21322 17.89351 1.000 21.11959 90 THR B N 1
ATOM 613 C CA . THR B 1 15 ? -40.74997 -10.41596 17.15108 1.000 25.27044 90 THR B CA 1
ATOM 614 C C . THR B 1 15 ? -40.40508 -10.15544 15.68954 1.000 24.30554 90 THR B C 1
ATOM 615 O O . THR B 1 15 ? -40.96361 -9.23839 15.07705 1.000 23.60340 90 THR B O 1
ATOM 619 N N . CYS B 1 16 ? -39.45141 -10.92313 15.15231 1.000 19.01685 91 CYS B N 1
ATOM 620 C CA . CYS B 1 16 ? -39.10367 -10.82799 13.73728 1.000 17.71629 91 CYS B CA 1
ATOM 621 C C . CYS B 1 16 ? -40.33020 -11.09525 12.88100 1.000 18.48506 91 CYS B C 1
ATOM 622 O O . CYS B 1 16 ? -40.92711 -12.16387 12.97480 1.000 19.06842 91 CYS B O 1
ATOM 625 N N . ARG B 1 17 ? -40.68703 -10.14848 12.01324 1.000 19.22116 92 ARG B N 1
ATOM 626 C CA . ARG B 1 17 ? -41.83238 -10.37723 11.13970 1.000 18.94706 92 ARG B CA 1
ATOM 627 C C . ARG B 1 17 ? -41.55665 -11.39826 10.04975 1.000 24.18996 92 ARG B C 1
ATOM 628 O O . ARG B 1 17 ? -42.50960 -11.91484 9.45212 1.000 22.19887 92 ARG B O 1
ATOM 636 N N . VAL B 1 18 ? -40.29102 -11.67595 9.74704 1.000 18.03389 93 VAL B N 1
ATOM 637 C CA . VAL B 1 18 ? -39.97886 -12.67411 8.73099 1.000 19.18445 93 VAL B CA 1
ATOM 638 C C . VAL B 1 18 ? -40.17247 -14.08250 9.28315 1.000 26.01399 93 VAL B C 1
ATOM 639 O O . VAL B 1 18 ? -40.91656 -14.89074 8.71224 1.000 23.31748 93 VAL B O 1
ATOM 643 N N . CYS B 1 19 ? -39.53142 -14.39436 10.42005 1.000 18.84723 94 CYS B N 1
ATOM 644 C CA . CYS B 1 19 ? -39.50645 -15.76572 10.92455 1.000 20.32793 94 CYS B CA 1
ATOM 645 C C . CYS B 1 19 ? -40.14296 -15.97107 12.29242 1.000 26.54007 94 CYS B C 1
ATOM 646 O O . CYS B 1 19 ? -40.16674 -17.11215 12.76628 1.000 26.93339 94 CYS B O 1
ATOM 649 N N . GLN B 1 20 ? -40.63408 -14.91963 12.94893 1.000 22.60169 95 GLN B N 1
ATOM 650 C CA . GLN B 1 20 ? -41.32139 -14.96732 14.24292 1.000 21.64268 95 GLN B CA 1
ATOM 651 C C . GLN B 1 20 ? -40.39506 -15.29362 15.41017 1.000 23.34321 95 GLN B C 1
ATOM 652 O O . GLN B 1 20 ? -40.88471 -15.43520 16.54972 1.000 23.89377 95 GLN B O 1
ATOM 658 N N . SER B 1 21 ? -39.09445 -15.45573 15.18165 1.000 21.18523 96 SER B N 1
ATOM 659 C CA . SER B 1 21 ? -38.17635 -15.56882 16.30331 1.000 24.58385 96 SER B CA 1
ATOM 660 C C . SER B 1 21 ? -38.06593 -14.23721 17.02929 1.000 20.47024 96 SER B C 1
ATOM 661 O O . SER B 1 21 ? -38.38569 -13.17287 16.49698 1.000 26.38755 96 SER B O 1
ATOM 664 N N . LEU B 1 22 ? -37.60292 -14.30480 18.26910 1.000 25.86538 97 LEU B N 1
ATOM 665 C CA . LEU B 1 22 ? -37.40281 -13.09624 19.04018 1.000 20.71615 97 LEU B CA 1
ATOM 666 C C . LEU B 1 22 ? -36.04723 -12.50157 18.69823 1.000 21.66302 97 LEU B C 1
ATOM 667 O O . LEU B 1 22 ? -35.07202 -13.22603 18.48786 1.000 30.51122 97 LEU B O 1
ATOM 672 N N . ILE B 1 23 ? -35.99498 -11.17951 18.60640 1.000 19.99125 98 ILE B N 1
ATOM 673 C CA . ILE B 1 23 ? -34.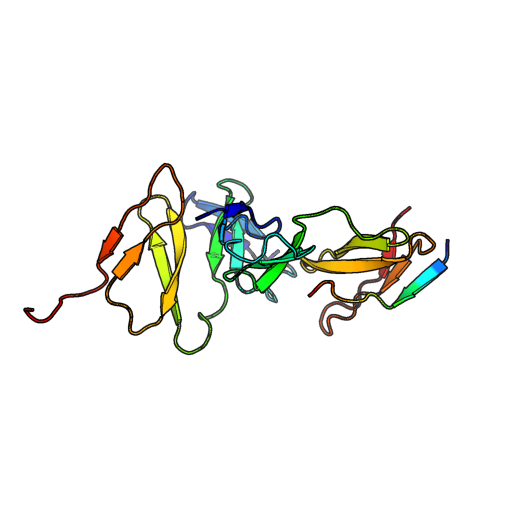74601 -10.45206 18.42585 1.000 21.16466 98 ILE B CA 1
ATOM 674 C C . ILE B 1 23 ? -34.51221 -9.66118 19.69830 1.000 28.25919 98 ILE B C 1
ATOM 675 O O . ILE B 1 23 ? -35.34730 -8.83267 20.08658 1.000 23.83626 98 ILE B O 1
ATOM 680 N N . ASN B 1 24 ? -33.39512 -9.93699 20.35801 1.000 28.46318 99 ASN B N 1
ATOM 681 C CA . ASN B 1 24 ? -33.01819 -9.19996 21.55329 1.000 31.79035 99 ASN B CA 1
ATOM 682 C C . ASN B 1 24 ? -32.44930 -7.86031 21.11200 1.000 24.26934 99 ASN B C 1
ATOM 683 O O . ASN B 1 24 ? -31.48052 -7.81773 20.34592 1.000 29.68241 99 ASN B O 1
ATOM 688 N N . VAL B 1 25 ? -33.06114 -6.77008 21.56778 1.000 23.35418 100 VAL B N 1
ATOM 689 C CA . VAL B 1 25 ? -32.63400 -5.42962 21.19509 1.000 26.12689 100 VAL B CA 1
ATOM 690 C C . VAL B 1 25 ? -32.06485 -4.65721 22.38252 1.000 30.57648 100 VAL B C 1
ATOM 691 O O . VAL B 1 25 ? -31.87826 -3.43617 22.29145 1.000 25.46342 100 VAL B O 1
ATOM 695 N N . GLU B 1 26 ? -31.75843 -5.33995 23.48700 1.000 30.12144 101 GLU B N 1
ATOM 696 C CA . GLU B 1 26 ? -31.03552 -4.70216 24.58519 1.000 32.44421 101 GLU B CA 1
ATOM 697 C C . GLU B 1 26 ? -29.75460 -4.05616 24.08305 1.000 28.44729 101 GLU B C 1
ATOM 698 O O . GLU B 1 26 ? -28.93780 -4.70339 23.42523 1.000 33.35794 101 GLU B O 1
ATOM 704 N N . GLY B 1 27 ? -29.58999 -2.77197 24.38811 1.000 28.44719 102 GLY B N 1
ATOM 705 C CA . GLY B 1 27 ? -28.38313 -2.05796 24.01770 1.000 34.71362 102 GLY B CA 1
ATOM 706 C C . GLY B 1 27 ? -28.20334 -1.94813 22.52068 1.000 33.62507 102 GLY B C 1
ATOM 707 O O . GLY B 1 27 ? -27.11849 -1.61144 22.03866 1.000 36.59493 102 GLY B O 1
ATOM 708 N N . LYS B 1 28 ? -29.26459 -2.24464 21.77438 1.000 33.14403 103 LYS B N 1
ATOM 709 C CA . LYS B 1 28 ? -29.25439 -2.13666 20.32278 1.000 35.56087 103 LYS B CA 1
ATOM 710 C C . LYS B 1 28 ? -30.15780 -1.02608 19.8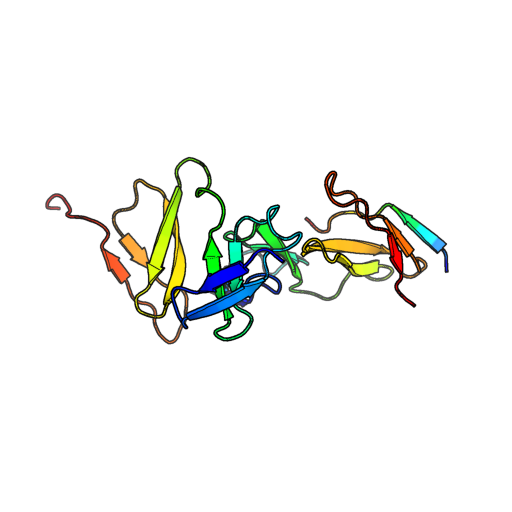2136 1.000 26.32383 103 LYS B C 1
ATOM 711 O O . LYS B 1 28 ? -30.31134 -0.86971 18.60546 1.000 30.03622 103 LYS B O 1
ATOM 717 N N . MET B 1 29 ? -30.75609 -0.24618 20.72095 1.000 30.68341 104 MET B N 1
ATOM 718 C CA . MET B 1 29 ? -31.71400 0.75598 20.28593 1.000 29.79130 104 MET B CA 1
ATOM 719 C C . MET B 1 29 ? -31.02744 1.94022 19.61670 1.000 29.89488 104 MET B C 1
ATOM 720 O O . MET B 1 29 ? -31.71338 2.79210 19.04389 1.000 37.42080 104 MET B O 1
ATOM 725 N N . HIS B 1 30 ? -29.69172 2.00299 19.66178 1.000 35.56121 105 HIS B N 1
ATOM 726 C CA . HIS B 1 30 ? -28.92743 2.98687 18.90068 1.000 32.57228 105 HIS B CA 1
ATOM 727 C C . HIS B 1 30 ? -28.81227 2.65241 17.41316 1.000 38.12262 105 HIS B C 1
ATOM 728 O O . HIS B 1 30 ? -28.34428 3.49584 16.63881 1.000 35.27329 105 HIS B O 1
ATOM 735 N N . GLN B 1 31 ? -29.23279 1.46822 16.98813 1.000 33.90914 106 GLN B N 1
ATOM 736 C CA . GLN B 1 31 ? -29.03356 1.04154 15.61094 1.000 29.05389 106 GLN B CA 1
ATOM 737 C C . GLN B 1 31 ? -30.20070 1.44587 14.71447 1.000 30.34347 106 GLN B C 1
ATOM 738 O O . GLN B 1 31 ? -31.33050 1.62864 15.17212 1.000 27.24209 106 GLN B O 1
ATOM 744 N N . HIS B 1 32 ? -29.90709 1.59337 13.41764 1.000 31.38882 107 HIS B N 1
ATOM 745 C CA . HIS B 1 32 ? -30.96550 1.84457 12.44043 1.000 27.65492 107 HIS B CA 1
ATOM 746 C C . HIS B 1 32 ? -31.80056 0.59739 12.20437 1.000 19.06985 107 HIS B C 1
ATOM 747 O O . HIS B 1 32 ? -33.01189 0.68077 11.97387 1.000 18.78672 107 HIS B O 1
ATOM 754 N N . VAL B 1 33 ? -31.15561 -0.56296 12.21451 1.000 14.96864 108 VAL B N 1
ATOM 755 C CA . VAL B 1 33 ? -31.79721 -1.83775 11.95365 1.000 17.18014 108 VAL B CA 1
ATOM 756 C C . VAL B 1 33 ? -31.23502 -2.81633 12.96291 1.000 16.79510 108 VAL B C 1
ATOM 757 O O . VAL B 1 33 ? -30.18611 -2.58876 13.56843 1.000 22.27966 108 VAL B O 1
ATOM 761 N N . VAL B 1 34 ? -31.94304 -3.91555 13.13203 1.000 15.69850 109 VAL B N 1
ATOM 762 C CA . VAL B 1 34 ? -31.44419 -5.05528 13.87907 1.000 14.90781 109 VAL B CA 1
ATOM 763 C C . VAL B 1 34 ? -31.54644 -6.26725 12.97280 1.000 22.27152 109 VAL B C 1
ATOM 764 O O . VAL B 1 34 ? -32.43504 -6.36354 12.11772 1.000 20.43065 109 VAL B O 1
ATOM 768 N N . LYS B 1 35 ? -30.61852 -7.18499 13.15067 1.000 18.51859 110 LYS B N 1
ATOM 769 C CA . LYS B 1 35 ? -30.58692 -8.40886 12.37821 1.000 17.80360 110 LYS B CA 1
ATOM 770 C C . LYS B 1 35 ? -31.11059 -9.54722 13.22438 1.000 17.17485 110 LYS B C 1
ATOM 771 O O . LYS B 1 35 ? -30.63128 -9.77191 14.34227 1.000 18.61547 110 LYS B O 1
ATOM 777 N N . CYS B 1 36 ? -32.06457 -10.28041 12.67800 1.000 17.62874 111 CYS B N 1
ATOM 778 C CA . CYS B 1 36 ? -32.54704 -11.47412 13.34175 1.000 16.41665 111 CYS B CA 1
ATOM 779 C C . CYS B 1 36 ? -31.43772 -12.52068 13.40138 1.000 18.92897 111 CYS B C 1
ATOM 780 O O . CYS B 1 36 ? -30.78451 -12.81319 12.39343 1.000 20.78965 111 CYS B O 1
ATOM 783 N N . GLY B 1 37 ? -31.20071 -13.06817 14.59531 1.000 22.59076 112 GLY B N 1
ATOM 784 C CA . GLY B 1 37 ? -30.16867 -14.07929 14.70497 1.000 20.28717 112 GLY B CA 1
ATOM 785 C C . GLY B 1 37 ? -30.55054 -15.42088 14.12302 1.000 24.12694 112 GLY B C 1
ATOM 786 O O . GLY B 1 37 ? -29.69234 -16.30552 14.03989 1.000 28.40661 112 GLY B O 1
ATOM 787 N N . VAL B 1 38 ? -31.80928 -15.59191 13.71722 1.000 18.10720 113 VAL B N 1
ATOM 788 C CA . VAL B 1 38 ? -32.29205 -16.86174 13.19343 1.000 18.69812 113 VAL B CA 1
ATOM 789 C C . VAL B 1 38 ? -32.34423 -16.86357 11.66783 1.000 21.84701 113 VAL B C 1
ATOM 790 O O . VAL B 1 38 ? -31.69923 -17.69509 11.02253 1.000 21.99900 113 VAL B O 1
ATOM 794 N N . CYS B 1 39 ? -33.12207 -15.95137 11.08372 1.000 18.53427 114 CYS B N 1
ATOM 795 C CA . CYS B 1 39 ? -33.28267 -15.89081 9.63137 1.000 18.56342 114 CYS B CA 1
ATOM 796 C C . CYS B 1 39 ? -32.31540 -14.93618 8.95337 1.000 22.38686 114 CYS B C 1
ATOM 797 O O . CYS B 1 39 ? -32.24970 -14.91337 7.71877 1.000 22.71527 114 CYS B O 1
ATOM 800 N N . ASN B 1 40 ? -31.6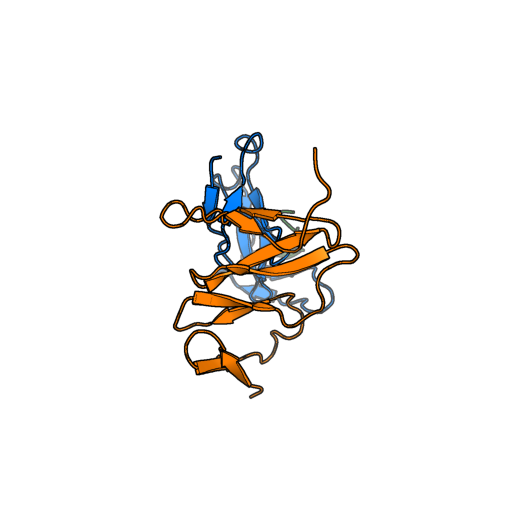0558 -14.12913 9.72600 1.000 19.62352 115 ASN B N 1
ATOM 801 C CA . ASN B 1 40 ? -30.57526 -13.21325 9.25776 1.000 19.87179 115 ASN B CA 1
ATOM 802 C C . ASN B 1 40 ? -31.12982 -12.11166 8.35990 1.000 17.02060 115 ASN B C 1
ATOM 803 O O . ASN B 1 40 ? -30.36252 -11.42825 7.67729 1.000 19.08775 115 ASN B O 1
ATOM 808 N N . GLU B 1 41 ? -32.44329 -11.88298 8.37902 1.000 18.23880 116 GLU B N 1
ATOM 809 C CA . GLU B 1 41 ? -32.99646 -10.70303 7.73487 1.000 16.19471 116 GLU B CA 1
ATOM 810 C C . GLU B 1 41 ? -32.99826 -9.53005 8.70822 1.000 14.77379 116 GLU B C 1
ATOM 811 O O . GLU B 1 41 ? -33.01265 -9.70892 9.93130 1.000 16.61184 116 GLU B O 1
ATOM 817 N N . ALA B 1 42 ? -32.96966 -8.32389 8.14913 1.000 14.16924 117 ALA B N 1
ATOM 818 C CA . ALA B 1 42 ? -32.89708 -7.08719 8.90871 1.000 15.08409 117 ALA B CA 1
ATOM 819 C C . ALA B 1 42 ? -34.27785 -6.45775 9.06295 1.000 19.10819 117 ALA B C 1
ATOM 820 O O . ALA B 1 42 ? -35.09786 -6.48133 8.13453 1.000 14.32484 117 ALA B O 1
ATOM 822 N N . THR B 1 43 ? -34.52306 -5.90176 10.24743 1.000 15.91215 118 THR B N 1
ATOM 823 C CA . THR B 1 43 ? -35.73374 -5.17996 10.59484 1.000 13.37677 118 THR B CA 1
ATOM 824 C C . THR B 1 43 ? -35.35983 -3.76810 11.02661 1.000 17.10415 118 THR B C 1
ATOM 825 O O . THR B 1 43 ? -34.52669 -3.60285 11.93435 1.000 14.48149 118 THR B O 1
ATOM 829 N N . PRO B 1 44 ? -35.94288 -2.73502 10.43042 1.000 14.61823 119 PRO B N 1
ATOM 830 C CA . PRO B 1 44 ? -35.63142 -1.37209 10.86486 1.000 14.45959 119 PRO B CA 1
ATOM 831 C C . PRO B 1 44 ? -36.31291 -1.06265 12.18489 1.000 18.41359 119 PRO B C 1
ATOM 832 O O . PRO B 1 44 ? -37.47132 -1.42133 12.40842 1.000 20.14957 119 PRO B O 1
ATOM 836 N N . ILE B 1 45 ? -35.57155 -0.40338 13.07152 1.000 15.87227 120 ILE B N 1
ATOM 837 C CA . ILE B 1 45 ? -36.11534 0.07434 14.33396 1.000 18.83709 120 ILE B CA 1
ATOM 838 C C . ILE B 1 45 ? -36.08112 1.59084 14.44768 1.000 22.98925 120 ILE B C 1
ATOM 839 O O . ILE B 1 45 ? -36.57842 2.13559 15.43890 1.000 26.86817 120 ILE B O 1
ATOM 844 N N . LYS B 1 46 ? -35.52372 2.29047 13.46057 1.000 26.79601 121 LYS B N 1
ATOM 845 C CA . LYS B 1 46 ? -35.65150 3.73482 13.34119 1.000 32.97735 121 LYS B CA 1
ATOM 846 C C . LYS B 1 46 ? -36.34570 4.07653 12.02980 1.000 34.97083 121 LYS B C 1
ATOM 847 O O . LYS B 1 46 ? -36.34702 3.28337 11.08342 1.000 29.78379 121 LYS B O 1
ATOM 853 N N . ASN B 1 47 ? -36.93888 5.27013 11.98479 1.000 39.66932 122 ASN B N 1
ATOM 854 C CA . ASN B 1 47 ? -37.46035 5.79617 10.73074 1.000 38.11161 122 ASN B CA 1
ATOM 855 C C . ASN B 1 47 ? -36.35641 5.85467 9.68535 1.000 32.95583 122 ASN B C 1
ATOM 856 O O . ASN B 1 47 ? -35.18416 6.07770 9.99765 1.000 37.62658 122 ASN B O 1
ATOM 861 N N . ALA B 1 48 ? -36.74115 5.63666 8.43014 1.000 36.98147 123 ALA B N 1
ATOM 862 C CA . ALA B 1 48 ? -35.81514 5.73670 7.31170 1.000 30.73248 123 ALA B CA 1
ATOM 863 C C . ALA B 1 48 ? -35.18897 7.12770 7.31617 1.000 36.96647 123 ALA B C 1
ATOM 864 O O . ALA B 1 48 ? -35.79705 8.06688 7.84610 1.000 37.83701 123 ALA B O 1
ATOM 866 N N . PRO B 1 49 ? -33.98809 7.30541 6.76710 1.000 37.33801 124 PRO B N 1
ATOM 867 C CA . PRO B 1 49 ? -33.39355 8.64831 6.71118 1.000 37.22408 124 PRO B CA 1
ATOM 868 C C . PRO B 1 49 ? -34.26811 9.58318 5.89489 1.000 42.15669 124 PRO B C 1
ATOM 869 O O . PRO B 1 49 ? -35.09814 9.12024 5.09762 1.000 40.43376 124 PRO B O 1
ATOM 873 N N . PRO B 1 50 ? -34.12920 10.90105 6.06699 1.000 45.05521 125 PRO B N 1
ATOM 874 C CA . PRO B 1 50 ? -35.05552 11.81995 5.39393 1.000 38.73048 125 PRO B CA 1
ATOM 875 C C . PRO B 1 50 ? -34.97963 11.67251 3.88268 1.000 36.47549 125 PRO B C 1
ATOM 876 O O . PRO B 1 50 ? -33.90535 11.49634 3.30709 1.000 43.10475 125 PRO B O 1
ATOM 880 N N . GLY B 1 51 ? -36.14670 11.72206 3.24768 1.000 38.85119 126 GLY B N 1
ATOM 881 C CA . GLY B 1 51 ? -36.26752 11.46486 1.83205 1.000 40.83669 126 GLY B CA 1
ATOM 882 C C . GLY B 1 51 ? -36.31838 10.00310 1.44573 1.000 44.75545 126 GLY B C 1
ATOM 883 O O . GLY B 1 51 ? -36.49655 9.70115 0.25750 1.000 44.41256 126 GLY B O 1
ATOM 884 N N . LYS B 1 52 ? -36.18372 9.08575 2.39889 1.000 39.51914 127 LYS B N 1
ATOM 885 C CA . LYS B 1 52 ? -36.05214 7.67061 2.09516 1.000 32.42392 127 LYS B CA 1
ATOM 886 C C . LYS B 1 52 ? -37.22698 6.89119 2.66936 1.000 31.30443 127 LYS B C 1
ATOM 887 O O . LYS B 1 52 ? -37.98858 7.38403 3.50749 1.000 32.42158 127 LYS B O 1
ATOM 893 N N . LYS B 1 53 ? -37.35612 5.64915 2.20462 1.000 28.64267 128 LYS B N 1
ATOM 894 C CA . LYS B 1 53 ? -38.35789 4.72574 2.71480 1.000 29.60891 128 LYS B CA 1
ATOM 895 C C . LYS B 1 53 ? -37.80804 3.31036 2.62374 1.000 23.05812 128 LYS B C 1
ATOM 896 O O . LYS B 1 53 ? -36.96134 3.01545 1.77882 1.000 23.64920 128 LYS B O 1
ATOM 902 N N . TYR B 1 54 ? -38.27256 2.44987 3.52755 1.000 20.17521 129 TYR B N 1
ATOM 903 C CA . TYR B 1 54 ? -37.92533 1.03653 3.51026 1.000 19.68479 129 TYR B CA 1
ATOM 904 C C . TYR B 1 54 ? -38.94575 0.26928 2.68026 1.000 19.38126 129 TYR B C 1
ATOM 905 O O . TYR B 1 54 ? -40.14320 0.57558 2.70651 1.000 21.49835 129 TYR B O 1
ATOM 914 N N . VAL B 1 55 ? -38.45953 -0.73008 1.94651 1.000 16.33471 130 VAL B N 1
ATOM 915 C CA . VAL B 1 55 ? -39.29426 -1.66980 1.21131 1.000 19.39774 130 VAL B CA 1
ATOM 916 C C . VAL B 1 55 ? -38.74514 -3.06550 1.45964 1.000 16.47048 130 VAL B C 1
ATOM 917 O O . VAL B 1 55 ? -37.53490 -3.28701 1.36817 1.000 17.51187 130 VAL B O 1
ATOM 921 N N . ARG B 1 56 ? -39.62713 -3.99683 1.78227 1.000 13.82197 131 ARG B N 1
ATOM 922 C CA . ARG B 1 56 ? -39.28318 -5.40123 1.96703 1.000 16.96325 131 ARG B CA 1
ATOM 923 C C . ARG B 1 56 ? -39.54634 -6.16163 0.67579 1.000 17.07631 131 ARG B C 1
ATOM 924 O O . ARG B 1 56 ? -40.70217 -6.27456 0.25487 1.000 15.15488 131 ARG B O 1
ATOM 932 N N . CYS B 1 57 ? -38.48388 -6.67798 0.04708 1.000 13.50485 132 CYS B N 1
ATOM 933 C CA . CYS B 1 57 ? -38.67353 -7.50079 -1.13951 1.000 14.88207 132 CYS B CA 1
ATOM 934 C C . CYS B 1 57 ? -39.46187 -8.76829 -0.79877 1.000 13.35269 132 CYS B C 1
ATOM 935 O O . CYS B 1 57 ? -39.39727 -9.26973 0.32437 1.000 12.58761 132 CYS B O 1
ATOM 938 N N . PRO B 1 58 ? -40.21094 -9.32365 -1.75884 1.000 14.38151 133 PRO B N 1
ATOM 939 C CA . PRO B 1 58 ? -40.83645 -10.62957 -1.51527 1.000 14.15478 133 PRO B CA 1
ATOM 940 C C . PRO B 1 58 ? -39.85049 -11.74446 -1.16158 1.000 14.41697 133 PRO B C 1
ATOM 941 O O . PRO B 1 58 ? -40.28383 -12.74831 -0.58489 1.000 16.83824 133 PRO B O 1
ATOM 945 N N . CYS B 1 59 ? -38.54867 -11.60767 -1.46161 1.000 14.05405 134 CYS B N 1
ATOM 946 C CA . CYS B 1 59 ? -37.57730 -12.59549 -1.00235 1.000 11.53869 134 CYS B CA 1
ATOM 947 C C . CYS B 1 59 ? -37.19895 -12.37950 0.45816 1.000 13.79263 134 CYS B C 1
ATOM 948 O O . CYS B 1 59 ? -36.43151 -13.18324 0.99657 1.000 15.09514 134 CYS B O 1
ATOM 951 N N . ASN B 1 60 ? -37.70504 -11.30349 1.06580 1.000 13.62473 135 ASN B N 1
ATOM 952 C CA . ASN B 1 60 ? -37.53950 -10.83590 2.44140 1.000 14.11726 135 ASN B CA 1
ATOM 953 C C . ASN B 1 60 ? -36.35819 -9.88829 2.61656 1.000 14.56549 135 ASN B C 1
ATOM 954 O O . ASN B 1 60 ? -36.13197 -9.43660 3.73796 1.000 13.99317 135 ASN B O 1
ATOM 959 N N . SER B 1 61 ? -35.62300 -9.54534 1.56203 1.000 12.45938 136 SER B N 1
ATOM 960 C CA . SER B 1 61 ? -34.53790 -8.58411 1.71908 1.000 14.50007 136 SER B CA 1
ATOM 961 C C . SER B 1 61 ? -35.08821 -7.21091 2.10148 1.000 15.05951 136 SER B C 1
ATOM 962 O O . SER B 1 61 ? -36.05643 -6.73201 1.51215 1.000 13.78382 136 SER B O 1
ATOM 965 N N . LEU B 1 62 ? -34.47519 -6.56874 3.09440 1.000 14.01180 137 LEU B N 1
ATOM 966 C CA . LEU B 1 62 ? -34.81786 -5.18800 3.40335 1.000 12.66897 137 LEU B CA 1
ATOM 967 C C . LEU B 1 62 ? -34.12846 -4.25133 2.41467 1.000 16.08035 137 LEU B C 1
ATOM 968 O O . LEU B 1 62 ? -32.90038 -4.28089 2.27507 1.000 17.85345 137 LEU B O 1
ATOM 973 N N . LEU B 1 63 ? -34.90947 -3.40318 1.74517 1.000 16.59848 138 LEU B N 1
ATOM 974 C CA . LEU B 1 63 ? -34.39706 -2.47009 0.75348 1.000 16.67358 138 LEU B CA 1
ATOM 975 C C . LEU B 1 63 ? -34.65169 -1.04409 1.20862 1.000 17.13653 138 LEU B C 1
ATOM 976 O O . LEU B 1 63 ? -35.56234 -0.77171 1.99516 1.000 17.12038 138 LEU B O 1
ATOM 981 N N . ILE B 1 64 ? -33.84033 -0.12976 0.69507 1.000 18.35811 139 ILE B N 1
ATOM 982 C CA . ILE B 1 64 ? -33.98964 1.28611 0.98873 1.000 24.77740 139 ILE B CA 1
ATOM 983 C C . ILE B 1 64 ? -34.09668 2.04604 -0.32717 1.000 28.82464 139 ILE B C 1
ATOM 984 O O . ILE B 1 64 ? -33.29563 1.83227 -1.24448 1.000 33.46698 139 ILE B O 1
ATOM 989 N N . ALA B 1 65 ? -35.12069 2.88788 -0.43737 1.000 27.50880 140 ALA B N 1
ATOM 990 C CA . ALA B 1 65 ? -35.41906 3.61432 -1.66111 1.000 35.92890 140 ALA B CA 1
ATOM 991 C C . ALA B 1 65 ? -35.71365 5.06746 -1.32985 1.000 38.74769 140 ALA B C 1
ATOM 992 O O . ALA B 1 65 ? -36.04558 5.41118 -0.19315 1.000 38.67620 140 ALA B O 1
ATOM 994 N N . LYS B 1 66 ? -35.59059 5.92553 -2.33862 1.000 41.35730 141 LYS B N 1
ATOM 995 C CA . LYS B 1 66 ? -36.02359 7.30383 -2.18501 1.000 41.04693 141 LYS B CA 1
ATOM 996 C C . LYS B 1 66 ? -37.54376 7.34115 -2.19842 1.000 40.88185 141 LYS B C 1
ATOM 997 O O . LYS B 1 66 ? -38.18717 6.58021 -2.92705 1.000 44.33201 141 LYS B O 1
ATOM 1003 N N . VAL B 1 67 ? -38.12120 8.21468 -1.36789 1.000 40.56232 142 VAL B N 1
ATOM 1004 C CA . VAL B 1 67 ? -39.57619 8.27897 -1.25604 1.000 39.30438 142 VAL B CA 1
ATOM 1005 C C . VAL B 1 67 ? -40.21181 8.57944 -2.60616 1.000 43.48705 142 VAL B C 1
ATOM 1006 O O . VAL B 1 67 ? -41.36302 8.20151 -2.85269 1.000 49.61505 142 VAL B O 1
ATOM 1010 N N . THR B 1 68 ? -39.46831 9.21981 -3.50812 1.000 41.51519 143 THR B N 1
ATOM 1011 C CA . THR B 1 68 ? -39.97063 9.58184 -4.82588 1.000 47.30990 143 THR B CA 1
ATOM 1012 C C . THR B 1 68 ? -39.87141 8.45045 -5.84498 1.000 44.45744 143 THR B C 1
ATOM 1013 O O . THR B 1 68 ? -40.37739 8.60386 -6.96206 1.000 45.75711 143 THR B O 1
ATOM 1017 N N . SER B 1 69 ? -39.24812 7.32706 -5.49502 1.000 39.44775 144 SER B N 1
ATOM 1018 C CA . SER B 1 69 ? -38.98020 6.26939 -6.46176 1.000 36.58044 144 SER B CA 1
ATOM 1019 C C . SER B 1 69 ? -40.24557 5.48618 -6.78756 1.000 36.07305 144 SER B C 1
ATOM 1020 O O . SER B 1 69 ? -40.97849 5.06340 -5.88685 1.000 39.15794 144 SER B O 1
ATOM 1023 N N . GLN B 1 70 ? -40.49143 5.27762 -8.08036 1.000 36.63102 145 GLN B N 1
ATOM 1024 C CA . GLN B 1 70 ? -41.59697 4.42759 -8.49338 1.000 35.37814 145 GLN B CA 1
ATOM 1025 C C . GLN B 1 70 ? -41.21943 2.95373 -8.46567 1.000 27.04208 145 GLN B C 1
ATOM 1026 O O . GLN B 1 70 ? -42.10798 2.10357 -8.34199 1.000 29.60911 145 GLN B O 1
ATOM 1032 N N . ARG B 1 71 ? -39.92907 2.63177 -8.56574 1.000 21.01592 146 ARG B N 1
ATOM 1033 C CA . ARG B 1 71 ? -39.51670 1.24153 -8.65256 1.000 23.49440 146 ARG B CA 1
ATOM 1034 C C . ARG B 1 71 ? -38.14115 1.07044 -8.03392 1.000 30.05900 146 ARG B C 1
ATOM 1035 O O . ARG B 1 71 ? -37.32017 1.99290 -8.02159 1.000 30.78823 146 ARG B O 1
ATOM 1043 N N . ILE B 1 72 ? -37.91178 -0.12720 -7.50736 1.000 28.83780 147 ILE B N 1
ATOM 1044 C CA . ILE B 1 72 ? -36.64357 -0.49979 -6.90082 1.000 26.07911 147 ILE B CA 1
ATOM 1045 C C . ILE B 1 72 ? -36.36409 -1.94727 -7.26864 1.000 29.71319 147 ILE B C 1
ATOM 1046 O O . ILE B 1 72 ? -37.28476 -2.74198 -7.48308 1.000 27.45678 147 ILE B O 1
ATOM 1051 N N . ALA B 1 73 ? -35.08137 -2.27772 -7.37541 1.000 23.74702 148 ALA B N 1
ATOM 1052 C CA . ALA B 1 73 ? -34.64405 -3.61947 -7.71875 1.000 22.52991 148 ALA B CA 1
ATOM 1053 C C . ALA B 1 73 ? -33.97470 -4.26814 -6.52153 1.000 22.39956 148 ALA B C 1
ATOM 1054 O O . ALA B 1 73 ? -33.17336 -3.63494 -5.82358 1.000 21.58914 148 ALA B O 1
ATOM 1056 N N . CYS B 1 74 ? -34.30603 -5.52579 -6.29290 1.000 18.40204 149 CYS B N 1
ATOM 1057 C CA . CYS B 1 74 ? -33.63058 -6.29845 -5.26014 1.000 12.92031 149 CYS B CA 1
ATOM 1058 C C . CYS B 1 74 ? -32.22345 -6.66508 -5.72150 1.000 13.91500 149 CYS B C 1
ATOM 1059 O O . CYS B 1 74 ? -32.04493 -7.10834 -6.86159 1.000 13.90815 149 CYS B O 1
ATOM 1062 N N . PRO B 1 75 ? -31.20979 -6.49747 -4.87188 1.000 14.39484 150 PRO B N 1
ATOM 1063 C CA . PRO B 1 75 ? -29.83758 -6.78154 -5.29175 1.000 16.97421 150 PRO B CA 1
ATOM 1064 C C . PRO B 1 75 ? -29.43701 -8.24571 -5.18779 1.000 16.58426 150 PRO B C 1
ATOM 1065 O O . PRO B 1 75 ? -28.38473 -8.61002 -5.72489 1.000 16.29517 150 PRO B O 1
ATOM 1069 N N . ARG B 1 76 ? -30.20145 -9.08980 -4.49495 1.000 12.00026 151 ARG B N 1
ATOM 1070 C CA . ARG B 1 76 ? -29.82927 -10.49193 -4.34068 1.000 10.60855 151 ARG B CA 1
ATOM 1071 C C . ARG B 1 76 ? -29.79444 -11.18901 -5.69014 1.000 13.89203 151 ARG B C 1
ATOM 1072 O O . ARG B 1 76 ? -30.79900 -11.17716 -6.41518 1.000 13.16819 151 ARG B O 1
ATOM 1080 N N . PRO B 1 77 ? -28.66639 -11.78770 -6.07558 1.000 14.69975 152 PRO B N 1
ATOM 1081 C CA . PRO B 1 77 ? -28.56851 -12.36158 -7.42848 1.000 16.18005 152 PRO B CA 1
ATOM 1082 C C . PRO B 1 77 ? -29.58273 -13.45750 -7.71158 1.000 15.18526 152 PRO B C 1
ATOM 1083 O O . PRO B 1 77 ? -29.96909 -13.62119 -8.87370 1.000 17.17147 152 PRO B O 1
ATOM 1087 N N . TYR B 1 78 ? -30.03196 -14.21153 -6.69905 1.000 14.82386 153 TYR B N 1
ATOM 1088 C CA . TYR B 1 78 ? -31.02232 -15.25098 -6.95932 1.000 12.06832 153 TYR B CA 1
ATOM 1089 C C . TYR B 1 78 ? -32.42587 -14.69170 -7.10925 1.000 12.62096 153 TYR B C 1
ATOM 1090 O O . TYR B 1 78 ? -33.31137 -15.41789 -7.56693 1.000 15.16265 153 TYR B O 1
ATOM 1099 N N . CYS B 1 79 ? -32.61800 -13.42377 -6.75501 1.000 14.20318 154 CYS B N 1
ATOM 1100 C CA . CYS B 1 79 ? -33.92206 -12.77593 -6.77859 1.000 14.88418 154 CYS B CA 1
ATOM 1101 C C . CYS B 1 79 ? -33.98253 -11.75051 -7.90631 1.000 17.55576 154 CYS B C 1
ATOM 1102 O O . CYS B 1 79 ? -34.62663 -11.99909 -8.92633 1.000 17.75603 154 CYS B O 1
ATOM 1105 N N . LYS B 1 80 ? -33.31966 -10.60168 -7.74548 1.000 14.47514 155 LYS B N 1
ATOM 1106 C CA . LYS B 1 80 ? -33.30183 -9.52825 -8.73962 1.000 13.94014 155 LYS B CA 1
ATOM 1107 C C . LYS B 1 80 ? -34.71213 -9.08086 -9.13061 1.000 16.63109 155 LYS B C 1
ATOM 1108 O O . LYS B 1 80 ? -34.94383 -8.60394 -10.24411 1.000 19.92369 155 LYS B O 1
ATOM 1114 N N . ARG B 1 81 ? -35.66355 -9.22412 -8.21321 1.000 16.53337 156 ARG B N 1
ATOM 1115 C CA . ARG B 1 81 ? -37.01168 -8.74476 -8.48585 1.000 15.83427 156 ARG B CA 1
ATOM 1116 C C . ARG B 1 81 ? -37.00118 -7.24236 -8.72224 1.000 19.03439 156 ARG B C 1
ATOM 1117 O O . ARG B 1 81 ? -36.25849 -6.49891 -8.07552 1.000 22.41830 156 ARG B O 1
ATOM 1125 N N . ILE B 1 82 ? -37.83704 -6.79524 -9.65128 1.000 18.47853 157 ILE B N 1
ATOM 1126 C CA . ILE B 1 82 ? -38.16486 -5.38539 -9.79802 1.000 20.12325 157 ILE B CA 1
ATOM 1127 C C . ILE B 1 82 ? -39.48250 -5.15094 -9.07808 1.000 22.63732 157 ILE B C 1
ATOM 1128 O O . ILE B 1 82 ? -40.46144 -5.86183 -9.32800 1.000 29.34385 157 ILE B O 1
ATOM 1133 N N . ILE B 1 83 ? -39.50806 -4.18136 -8.16790 1.000 19.59658 158 ILE B N 1
ATOM 1134 C CA . ILE B 1 83 ? -40.68595 -3.90346 -7.35542 1.000 15.89224 158 ILE B CA 1
ATOM 1135 C C . ILE B 1 83 ? -41.28082 -2.57813 -7.80561 1.000 20.71954 158 ILE B C 1
ATOM 1136 O O . ILE B 1 83 ? -40.63605 -1.53047 -7.70388 1.000 18.19274 158 ILE B O 1
ATOM 1141 N N . ASN B 1 84 ? -42.50793 -2.62311 -8.31477 1.000 19.80660 159 ASN B N 1
ATOM 1142 C CA . ASN B 1 84 ? -43.23162 -1.40166 -8.63047 1.000 21.66719 159 ASN B CA 1
ATOM 1143 C C . ASN B 1 84 ? -43.92245 -0.88509 -7.37138 1.000 22.91052 159 ASN B C 1
ATOM 1144 O O . ASN B 1 84 ? -44.67564 -1.61689 -6.72237 1.000 26.62179 159 ASN B O 1
ATOM 1149 N N . LEU B 1 85 ? -43.65381 0.36975 -7.01660 1.000 23.23579 160 LEU B N 1
ATOM 1150 C CA . LEU B 1 85 ? -44.16622 0.94277 -5.77489 1.000 29.27610 160 LEU B CA 1
ATOM 1151 C C . LEU B 1 85 ? -45.42568 1.77297 -5.96425 1.000 34.88263 160 LEU B C 1
ATOM 1152 O O . LEU B 1 85 ? -46.04278 2.17679 -4.96993 1.000 35.97536 160 LEU B O 1
ATOM 1157 N N . GLY B 1 86 ? -45.82449 2.03109 -7.20171 1.000 28.45431 161 GLY B N 1
ATOM 1158 C CA . GLY B 1 86 ? -47.00081 2.81572 -7.47356 1.000 27.88391 161 GLY B CA 1
ATOM 1159 C C . GLY B 1 86 ? -47.20745 2.94221 -8.96381 1.000 26.29573 161 GLY B C 1
ATOM 1160 O O . GLY B 1 86 ? -46.35626 2.53593 -9.76248 1.000 22.99660 161 GLY B O 1
ATOM 1161 N N . PRO B 1 87 ? -48.33995 3.51122 -9.36463 1.000 24.79846 162 PRO B N 1
ATOM 1162 C CA . PRO B 1 87 ? -48.63879 3.64622 -10.79377 1.000 26.30355 162 PRO B CA 1
ATOM 1163 C C . PRO B 1 87 ? -47.80581 4.73685 -11.45531 1.000 33.61574 162 PRO B C 1
ATOM 1164 O O . PRO B 1 87 ? -47.18855 5.57814 -10.80039 1.000 28.28648 162 PRO B O 1
ATOM 1168 N N . VAL B 1 88 ? -47.78640 4.70321 -12.78894 1.000 25.42155 163 VAL B N 1
ATOM 1169 C CA . VAL B 1 88 ? -46.98807 5.62784 -13.58147 1.000 30.23675 163 VAL B CA 1
ATOM 1170 C C . VAL B 1 88 ? -47.90015 6.37215 -14.54751 1.000 30.32777 163 VAL B C 1
ATOM 1171 O O . VAL B 1 88 ? -48.99674 5.91856 -14.88031 1.000 28.61858 163 VAL B O 1
ATOM 1175 N N . HIS B 1 89 ? -47.42273 7.52701 -15.00843 1.000 32.94338 164 HIS B N 1
ATOM 1176 C CA . HIS B 1 89 ? -48.01726 8.19048 -16.15842 1.000 41.84629 164 HIS B CA 1
ATOM 1177 C C . HIS B 1 89 ? -47.55714 7.51429 -17.44818 1.000 32.72103 164 HIS B C 1
ATOM 1178 O O . HIS B 1 89 ? -46.49681 6.87956 -17.48583 1.000 31.72985 164 HIS B O 1
ATOM 1185 N N . PRO B 1 90 ? -48.33910 7.62298 -18.51771 1.000 38.18823 165 PRO B N 1
ATOM 1186 C CA . PRO B 1 90 ? -47.90786 7.04524 -19.79403 1.000 40.73276 165 PRO B CA 1
ATOM 1187 C C . PRO B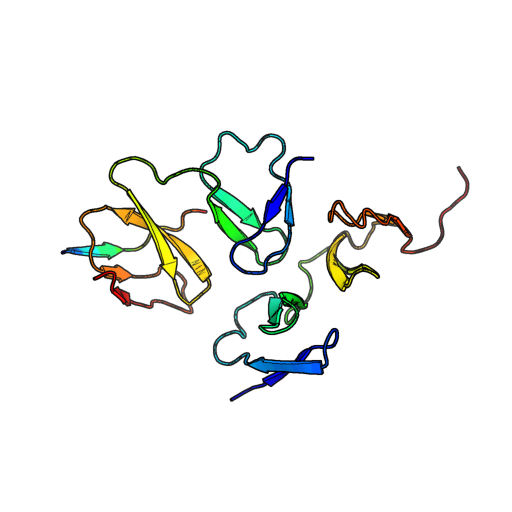 1 90 ? -46.67625 7.75648 -20.33695 1.000 41.09806 165 PRO B C 1
ATOM 1188 O O . PRO B 1 90 ? -46.40344 8.91605 -20.01704 1.000 41.13422 165 PRO B O 1
ATOM 1192 N N . GLY B 1 91 ? -45.91556 7.03093 -21.15257 1.000 37.54469 166 GLY B N 1
ATOM 1193 C CA . GLY B 1 91 ? -44.68157 7.54659 -21.71194 1.000 40.58493 166 GLY B CA 1
ATOM 1194 C C . GLY B 1 91 ? -44.87674 8.35704 -22.98136 1.000 40.18753 166 GLY B C 1
ATOM 1195 O O . GLY B 1 91 ? -43.91284 8.85847 -23.55722 1.000 46.82303 166 GLY B O 1
ATOM 1197 N N . GLY C 2 1 ? 1.16819 -3.64908 23.83911 1.000 35.95036 391 GLY D N 1
ATOM 1198 C CA . GLY C 2 1 ? 0.18439 -3.82213 24.89331 1.000 33.87183 391 GLY D CA 1
ATOM 1199 C C . GLY C 2 1 ? -0.29668 -2.48842 25.42486 1.000 37.69048 391 GLY D C 1
ATOM 1200 O O . GLY C 2 1 ? -0.47415 -2.30250 26.63398 1.000 38.44559 391 GLY D O 1
ATOM 1201 N N . TYR C 2 2 ? -0.50438 -1.55216 24.50898 1.000 31.34105 392 TYR D N 1
ATOM 1202 C CA . TYR C 2 2 ? -0.84192 -0.17592 24.83542 1.000 31.90347 392 TYR D CA 1
ATOM 1203 C C . TYR C 2 2 ? -2.32742 0.08127 24.61603 1.000 27.02478 392 TYR D C 1
ATOM 1204 O O . TYR C 2 2 ? -3.05915 -0.76437 24.10905 1.000 24.24655 392 TYR D O 1
ATOM 1213 N N . THR C 2 3 ? -2.77084 1.26026 25.04077 1.000 24.43853 393 THR D N 1
ATOM 1214 C CA . THR C 2 3 ? -4.14654 1.70228 24.85911 1.000 22.99402 393 THR D CA 1
ATOM 1215 C C . THR C 2 3 ? -4.15802 2.88950 23.90506 1.000 23.30871 393 THR D C 1
ATOM 1216 O O . THR C 2 3 ? -3.28241 3.76023 23.97527 1.000 25.87123 393 THR D O 1
ATOM 1220 N N . GLU C 2 4 ? -5.12559 2.90725 22.98759 1.000 24.47948 394 GLU D N 1
ATOM 1221 C CA . GLU C 2 4 ? -5.20184 3.95817 21.98719 1.000 20.63250 394 GLU D CA 1
ATOM 1222 C C . GLU C 2 4 ? -6.64075 4.44014 21.84495 1.000 25.69749 394 GLU D C 1
ATOM 1223 O O . GLU C 2 4 ? -7.59466 3.69535 22.09019 1.000 24.18316 394 GLU D O 1
ATOM 1229 N N . GLN C 2 5 ? -6.78674 5.70650 21.45984 1.000 22.02151 395 GLN D N 1
ATOM 1230 C CA . GLN C 2 5 ? -8.08499 6.24155 21.07037 1.000 22.28638 395 GLN D CA 1
ATOM 1231 C C . GLN C 2 5 ? -8.48693 5.66143 19.71761 1.000 21.31801 395 GLN D C 1
ATOM 1232 O O . GLN C 2 5 ? -7.77520 5.84071 18.72454 1.000 22.75647 395 GLN D O 1
ATOM 1238 N N . GLY C 2 6 ? -9.62290 4.97179 19.67248 1.000 23.76232 396 GLY D N 1
ATOM 1239 C CA . GLY C 2 6 ? -10.04926 4.35333 18.43152 1.000 23.32041 396 GLY D CA 1
ATOM 1240 C C . GLY C 2 6 ? -10.40999 5.39021 17.38217 1.000 21.35850 396 GLY D C 1
ATOM 1241 O O . GLY C 2 6 ? -10.98487 6.43831 17.67903 1.000 21.09401 396 GLY D O 1
ATOM 1242 N N . GLN C 2 7 ? -10.04395 5.08700 16.13925 1.000 25.96048 397 GLN D N 1
ATOM 1243 C CA . GLN C 2 7 ? -10.35385 5.89478 14.97022 1.000 24.41484 397 GLN D CA 1
ATOM 1244 C C . GLN C 2 7 ? -11.32129 5.11937 14.09269 1.000 17.51273 397 GLN D C 1
ATOM 1245 O O . GLN C 2 7 ? -11.08208 3.94563 13.79646 1.000 20.30097 397 GLN D O 1
ATOM 1251 N N . GLU C 2 8 ? -12.39681 5.77201 13.66521 1.000 17.08978 398 GLU D N 1
ATOM 1252 C CA . GLU C 2 8 ? -13.36509 5.10457 12.80892 1.000 16.31987 398 GLU D CA 1
ATOM 1253 C C . GLU C 2 8 ? -12.74988 4.84470 11.44594 1.000 22.75470 398 GLU D C 1
ATOM 1254 O O . GLU C 2 8 ? -12.10647 5.72455 10.87044 1.000 23.66946 398 GLU D O 1
ATOM 1260 N N . ALA C 2 9 ? -12.93465 3.62753 10.93451 1.000 20.66775 399 ALA D N 1
ATOM 1261 C CA . ALA C 2 9 ? -12.46076 3.33839 9.58744 1.000 27.12675 399 ALA D CA 1
ATOM 1262 C C . ALA C 2 9 ? -13.24407 4.13671 8.55144 1.000 29.56416 399 ALA D C 1
ATOM 1263 O O . ALA C 2 9 ? -12.73014 4.41098 7.46210 1.000 37.40514 399 ALA D O 1
ATOM 1265 N N . LEU C 2 10 ? -14.47133 4.53621 8.87762 1.000 34.92502 400 LEU D N 1
ATOM 1266 C CA . LEU C 2 10 ? -15.24802 5.40956 7.99905 1.000 41.58044 400 LEU D CA 1
ATOM 1267 C C . LEU C 2 10 ? -14.57385 6.77056 7.87561 1.000 39.25816 400 LEU D C 1
ATOM 1268 O O . LEU C 2 10 ? -13.65344 6.95047 7.07442 1.000 50.63102 400 LEU D O 1
#

InterPro domains:
  IPR019178 Phosphatidylinositol 4,5-bisphosphate 4-phosphatase [PF09788] (4-270)
  IPR019178 Phosphatidylinositol 4,5-bisphosphate 4-phosphatase [PTHR21014] (1-276)

Radius of gyration: 18.13 Å; Cα contacts (8 Å, |Δi|>4): 332; chains: 3; bounding box: 50×29×50 Å

Organism: Homo sapiens (NCBI:txid9606)

GO terms:
  GO:0005765 lysosomal membrane (C, IDA)
  GO:0006991 response to sterol depletion (P, IDA)
  GO:1904263 positive regulation of TORC1 signaling (P, IMP)
  GO:0032418 lysosome localization (P, IMP)
  GO:0008203 cholesterol metabolic process (P, IMP)
  GO:0005515 protein binding (F, IPI)
  GO:0031902 late endosome membrane (C, IDA)
  GO:0034597 phosphatidylinositol-4,5-bisphosphate 4-phosphatase activity (F, IDA)
  GO:0046856 phosphatidylinositol dephosphorylation (P, IDA)
  GO:0031902 late endosome membrane (C, TAS)
  GO:0005654 nucleoplasm (C, TAS)
  GO:0034597 phosphatidylinositol-4,5-bisphosphate 4-phosphatase activity (F, TAS)
  GO:1901796 regulation of signal transduction by p53 class mediator (P, TAS)
  GO:0006644 phospholipid metabolic process (P, TAS)

B-factor: mean 25.11, std 9.73, range [7.54, 57.6]

Solvent-accessible surface area: 10073 Å² total; per-residue (Å²): 102,51,58,48,67,0,178,26,4,66,18,51,10,74,5,115,58,82,126,137,61,75,19,3,109,0,50,14,10,49,16,1,10,44,48,84,138,24,43,136,41,89,59,54,8,74,1,92,0,26,0,7,0,37,0,99,85,74,4,59,76,0,21,4,55,31,100,110,21,141,100,107,21,99,69,84,101,68,95,52,74,0,215,42,46,118,30,104,7,75,4,107,58,81,106,55,24,64,4,2,60,0,66,100,38,73,19,5,23,39,41,83,141,24,48,135,47,81,52,49,21,82,1,84,25,56,9,13,10,38,5,127,89,122,32,53,132,32,54,1,40,45,102,167,28,128,128,96,27,93,56,30,138,104,168,127,141,58,153,81,30,120,3,126,62,15,104

Secondary structure (DSSP, 8-state):
--EEE-TTT--EEE-TT-TTSSEEE-TTT--EEESSPPPTTEEEEE-TTS-EEEEETTEEEEE---TTT-PEEE--/--EEE-TTT--EEE-TT-TTSSEEE-TTT--EEE-SPPPTTEEEEE-TT--EEEEETT-SEEE---TTT--EEE-S-----/-EEEE-EE--

Foldseek 3Di:
DDWDADPPPRDIDDCVVPLVDQWDADPPPREIDGPHADDPQWHWDQDPVRHIDIGGPPDQWDQDPDPVDRDIDGND/DDWDQDPVPRDIDDCVVVLPDQWGADPPPREIDGPDADPPQKHWDQDPVRHIDIGGPPDQWDFDPDPVDRDIDGPDDDDDD/DDDDDDDDPD